Protein AF-A0A8H7PTC2-F1 (afdb_monomer)

Organism: Mortierella isabellina (NCBI:txid91625)

Secondary structure (DSSP, 8-state):
-HHHHHHHHHHHHHHHHH-SS--------SS------------HHHHHHHHHHHHHHHHHHHHHHHHTTSS------------------------------------PPPP----------EEEHHHHHHHHHHHIIIIIIIHHHHHHHHHHHHHHHHHEEEEEEETTS-EE---TT-TT-HHHHHHHHHHHHHHHHHHHHHHHHHHHHHHHH-GGGSHHHHHHHHHHHHHHHSTTS-SSTTEEEHHHHHHTHHHHHHHHHHHHHHHHHHHHHHIIIIIHHHHHHHHHHHHHHHHHHHHHHTSTTSSEEEEEEE----SS-HHHHHHHHHHHHHHHHH-TTTTS-S-TT--HHHHHHHHTB-

Mean predicted aligned error: 16.65 Å

Solvent-accessible surface area (backbone atoms only — not comparable to full-atom values): 21893 Å² total; per-residue (Å²): 110,77,61,61,52,49,54,52,50,48,49,50,53,49,53,61,72,64,66,83,76,89,83,82,87,89,87,88,87,87,80,83,88,76,94,72,82,87,81,90,77,82,79,62,65,62,59,55,51,51,54,52,52,51,50,50,55,53,51,53,52,54,50,56,56,54,60,69,69,69,79,82,77,89,82,93,82,90,83,80,88,84,88,87,86,88,81,89,89,85,83,89,80,89,79,89,82,89,77,90,79,92,73,94,71,84,89,69,82,79,74,85,71,83,69,76,74,73,72,79,42,45,19,34,38,67,55,24,19,48,53,50,27,49,47,50,42,60,74,24,46,52,50,32,45,50,55,44,19,52,53,52,15,53,51,52,40,67,34,58,37,79,41,44,29,39,76,85,70,52,69,54,75,78,64,87,85,57,77,85,38,70,68,55,54,53,51,52,51,51,53,49,51,51,35,53,50,50,26,51,52,37,44,67,44,44,51,58,57,45,59,72,61,35,53,75,71,32,63,67,42,37,21,53,48,44,38,53,50,52,46,73,74,40,77,83,55,60,98,47,100,57,41,34,37,44,60,51,55,52,75,42,34,70,60,50,48,54,54,47,39,54,52,50,52,56,52,47,54,54,31,47,55,46,41,64,74,52,47,50,58,50,53,48,51,52,49,52,52,51,54,48,53,53,39,52,50,43,36,64,71,73,29,61,88,46,63,46,39,68,41,82,40,71,58,82,76,76,88,64,56,76,67,53,57,51,50,52,58,48,47,53,42,46,51,58,36,59,47,60,77,78,74,59,68,93,67,90,76,73,55,66,64,50,56,38,40,63,75,16,56,109

Sequence (362 aa):
MRILLLALLSTQLFVGLVQSRPLYSLALLSLGSLEQEPVLLPDFASSIFNANRQKVIALEKSIEESEKLSDTSSPSLSITDVNDSTALSRSDATSDTTSDNDISTTTLEPEPTMAQAESDFEVDLSRFSQLLSVHLLFDHFENAVTNLAEKVSRRFQETIQFSILNGNGDSDIIPEDDAKNEMVFDIQVLKGQIRGAVGSFIEDNLPNVWYQHATSLDKASLQQKLRQITMSLCEDSTSHPDTVAYSCIVEHSTQLQSQMDRFVGKNLDRTLAFVTKRELPRLFEATASEVHSVLLYFNRHVLHSSDKRLQIQLARQAEDTEEEWIRKEVSQVFEAAAHWEHAADEDENANSVAKFAQLAKV

Radius of gyration: 31.87 Å; Cα contacts (8 Å, |Δi|>4): 252; chains: 1; bounding box: 60×65×104 Å

Foldseek 3Di:
DVVVVVVVVVVVVLVVVVPPDDDDDDDPPDDDDDDDDDDDDDDPPVVVVVVVVVVVVVVVVVVVVVVVVPPDDDDDDDDDDDDDDDDDDDDDDDDDDDDDDDDDDDDDDDDPDPPPPPPWFKFQLLQLLLVVLVCLCPVFVVQLQLLLLQVLLVVLLVQWDKWKQFLVRDTDPDDPPPVVDPVVVSVVVVSVVLSVSSSVLSSVCSVVLLCVQLVCSDSVNSSVQLSVLLCVQQVPADPDPRIGTLVSCVVCVVVSLVSSLVSQVVSLVVSLVCCLPPVSVVSSVVSQVVVVVVQVCCVVPVCVVGSMGMDIDRPPDPDDPSSNVSCVVSVVSVVVSSPSQVPPDPPPDDRPSSVSRVVRGD

pLDDT: mean 70.03, std 22.72, range [27.2, 97.62]

Nearest PDB structures (foldseek):
  7rqx-assembly1_A  TM=2.881E-01  e=9.514E+00  Rattus norvegicus

Structure (mmCIF, N/CA/C/O backbone):
data_AF-A0A8H7PTC2-F1
#
_entry.id   AF-A0A8H7PTC2-F1
#
loop_
_atom_site.group_PDB
_atom_site.id
_atom_site.type_symbol
_atom_site.label_atom_id
_atom_site.label_alt_id
_atom_site.label_comp_id
_atom_site.label_asym_id
_atom_site.label_entity_id
_atom_site.label_seq_id
_atom_site.pdbx_PDB_ins_code
_atom_site.Cartn_x
_atom_site.Cartn_y
_atom_site.Cartn_z
_atom_site.occupancy
_atom_site.B_iso_or_equiv
_atom_site.auth_seq_id
_atom_site.auth_comp_id
_atom_site.auth_asym_id
_atom_site.auth_atom_id
_atom_site.pdbx_PDB_model_num
ATOM 1 N N . MET A 1 1 ? 5.284 12.479 -39.571 1.00 38.56 1 MET A N 1
ATOM 2 C CA . MET A 1 1 ? 3.997 11.820 -39.929 1.00 38.56 1 MET A CA 1
ATOM 3 C C . MET A 1 1 ? 4.035 10.292 -39.766 1.00 38.56 1 MET A C 1
ATOM 5 O O . MET A 1 1 ? 3.152 9.769 -39.106 1.00 38.56 1 MET A O 1
ATOM 9 N N . ARG A 1 2 ? 5.061 9.569 -40.262 1.00 33.75 2 ARG A N 1
ATOM 10 C CA . ARG A 1 2 ? 5.220 8.112 -40.013 1.00 33.75 2 ARG A CA 1
ATOM 11 C C . ARG A 1 2 ? 5.397 7.737 -38.528 1.00 33.75 2 ARG A C 1
ATOM 13 O O . ARG A 1 2 ? 4.910 6.695 -38.118 1.00 33.75 2 ARG A O 1
ATOM 20 N N . ILE A 1 3 ? 6.023 8.602 -37.726 1.00 43.47 3 ILE A N 1
ATOM 21 C CA . ILE A 1 3 ? 6.276 8.350 -36.294 1.00 43.47 3 ILE A CA 1
ATOM 22 C C . ILE A 1 3 ? 5.068 8.699 -35.413 1.00 43.47 3 ILE A C 1
ATOM 24 O O . ILE A 1 3 ? 4.797 7.991 -34.456 1.00 43.47 3 ILE A O 1
ATOM 28 N N . LEU A 1 4 ? 4.248 9.684 -35.801 1.00 37.12 4 LEU A N 1
ATOM 29 C CA . LEU A 1 4 ? 2.960 9.950 -35.140 1.00 37.12 4 LEU A CA 1
ATOM 30 C C . LEU A 1 4 ? 2.000 8.754 -35.290 1.00 37.12 4 LEU A C 1
ATOM 32 O O . LEU A 1 4 ? 1.293 8.399 -34.354 1.00 37.12 4 LEU A O 1
ATOM 36 N N . LEU A 1 5 ? 2.039 8.086 -36.451 1.00 41.19 5 LEU A N 1
ATOM 37 C CA . LEU A 1 5 ? 1.307 6.841 -36.693 1.00 41.19 5 LEU A CA 1
ATOM 38 C C . LEU A 1 5 ? 1.851 5.676 -35.845 1.00 41.19 5 LEU A C 1
ATOM 40 O O . LEU A 1 5 ? 1.072 4.862 -35.366 1.00 41.19 5 LEU A O 1
ATOM 44 N N . LEU A 1 6 ? 3.171 5.608 -35.624 1.00 46.53 6 LEU A N 1
ATOM 45 C CA . LEU A 1 6 ? 3.803 4.609 -34.750 1.00 46.53 6 LEU A CA 1
ATOM 46 C C . LEU A 1 6 ? 3.548 4.879 -33.259 1.00 46.53 6 LEU A C 1
ATOM 48 O O . LEU A 1 6 ? 3.385 3.926 -32.508 1.00 46.53 6 LEU A O 1
ATOM 52 N N . ALA A 1 7 ? 3.446 6.144 -32.845 1.00 41.97 7 ALA A N 1
ATOM 53 C CA . ALA A 1 7 ? 3.052 6.540 -31.493 1.00 41.97 7 ALA A CA 1
ATOM 54 C C . ALA A 1 7 ? 1.564 6.249 -31.218 1.00 41.97 7 ALA A C 1
ATOM 56 O O . ALA A 1 7 ? 1.210 5.856 -30.109 1.00 41.97 7 ALA A O 1
ATOM 57 N N . LEU A 1 8 ? 0.699 6.375 -32.234 1.00 42.34 8 LEU A N 1
ATOM 58 C CA . LEU A 1 8 ? -0.706 5.945 -32.182 1.00 42.34 8 LEU A CA 1
ATOM 59 C C . LEU A 1 8 ? -0.846 4.411 -32.184 1.00 42.34 8 LEU A C 1
ATOM 61 O O . LEU A 1 8 ? -1.689 3.861 -31.481 1.00 42.34 8 LEU A O 1
ATOM 65 N N . LEU A 1 9 ? 0.012 3.703 -32.924 1.00 43.69 9 LEU A N 1
ATOM 66 C CA . LEU A 1 9 ? 0.058 2.237 -32.917 1.00 43.69 9 LEU A CA 1
ATOM 67 C C . LEU A 1 9 ? 0.641 1.677 -31.611 1.00 43.69 9 LEU A C 1
ATOM 69 O O . LEU A 1 9 ? 0.153 0.652 -31.148 1.00 43.69 9 LEU A O 1
ATOM 73 N N . SER A 1 10 ? 1.630 2.333 -30.989 1.00 42.06 10 SER A N 1
ATOM 74 C CA . SER A 1 10 ? 2.180 1.904 -29.694 1.00 42.06 10 SER A CA 1
ATOM 75 C C . SER A 1 10 ? 1.198 2.152 -28.554 1.00 42.06 10 SER A C 1
ATOM 77 O O . SER A 1 10 ? 1.037 1.279 -27.708 1.00 42.06 10 SER A O 1
ATOM 79 N N . THR A 1 11 ? 0.468 3.273 -28.573 1.00 42.47 11 THR A N 1
ATOM 80 C CA . THR A 1 11 ? -0.618 3.530 -27.614 1.00 42.47 11 THR A CA 1
ATOM 81 C C . THR A 1 11 ? -1.783 2.559 -27.792 1.00 42.47 11 THR A C 1
ATOM 83 O O . THR A 1 11 ? -2.296 2.083 -26.788 1.00 42.47 11 THR A O 1
ATOM 86 N N . GLN A 1 12 ? -2.161 2.163 -29.014 1.00 42.09 12 GLN A N 1
ATOM 87 C CA . GLN A 1 12 ? -3.178 1.114 -29.209 1.00 42.09 12 GLN A CA 1
ATOM 88 C C . GLN A 1 12 ? -2.689 -0.296 -28.843 1.00 42.09 12 GLN A C 1
ATOM 90 O O . GLN A 1 12 ? -3.468 -1.072 -28.291 1.00 42.09 12 GLN A O 1
ATOM 95 N N . LEU A 1 13 ? -1.409 -0.623 -29.069 1.00 43.12 13 LEU A N 1
ATOM 96 C CA . LEU A 1 13 ? -0.816 -1.872 -28.572 1.00 43.12 13 LEU A CA 1
ATOM 97 C C . LEU A 1 13 ? -0.838 -1.915 -27.036 1.00 43.12 13 LEU A C 1
ATOM 99 O O . LEU A 1 13 ? -1.108 -2.961 -26.456 1.00 43.12 13 LEU A O 1
ATOM 103 N N . PHE A 1 14 ? -0.593 -0.773 -26.388 1.00 42.28 14 PHE A N 1
ATOM 104 C CA . PHE A 1 14 ? -0.577 -0.649 -24.931 1.00 42.28 14 PHE A CA 1
ATOM 105 C C . PHE A 1 14 ? -1.989 -0.626 -24.322 1.00 42.28 14 PHE A C 1
ATOM 107 O O . PHE A 1 14 ? -2.241 -1.292 -23.325 1.00 42.28 14 PHE A O 1
ATOM 114 N N . VAL A 1 15 ? -2.957 0.032 -24.967 1.00 41.34 15 VAL A N 1
ATOM 115 C CA . VAL A 1 15 ? -4.381 -0.024 -24.578 1.00 41.34 15 VAL A CA 1
ATOM 116 C C . VAL A 1 15 ? -4.946 -1.442 -24.747 1.00 41.34 15 VAL A C 1
ATOM 118 O O . VAL A 1 15 ? -5.736 -1.885 -23.916 1.00 41.34 15 VAL A O 1
ATOM 121 N N . GLY A 1 16 ? -4.493 -2.191 -25.758 1.00 38.69 16 GLY A N 1
ATOM 122 C CA . GLY A 1 16 ? -4.808 -3.616 -25.913 1.00 38.69 16 GLY A CA 1
ATOM 123 C C . GLY A 1 16 ? -4.161 -4.522 -24.854 1.00 38.69 16 GLY A C 1
ATOM 124 O O . GLY A 1 16 ? -4.742 -5.547 -24.509 1.00 38.69 16 GLY A O 1
ATOM 125 N N . LEU A 1 17 ? -3.005 -4.136 -24.299 1.00 43.38 17 LEU A N 1
ATOM 126 C CA . LEU A 1 17 ? -2.339 -4.823 -23.180 1.00 43.38 17 LEU A CA 1
ATOM 127 C C . LEU A 1 17 ? -3.037 -4.579 -21.825 1.00 43.38 17 LEU A C 1
ATOM 129 O O . LEU A 1 17 ? -2.949 -5.428 -20.944 1.00 43.38 17 LEU A O 1
ATOM 133 N N . VAL A 1 18 ? -3.760 -3.461 -21.671 1.00 40.66 18 VAL A N 1
ATOM 134 C CA . VAL A 1 18 ? -4.467 -3.072 -20.430 1.00 40.66 18 VAL A CA 1
ATOM 135 C C . VAL A 1 18 ? -5.944 -3.519 -20.413 1.00 40.66 18 VAL A C 1
ATOM 137 O O . VAL A 1 18 ? -6.580 -3.575 -19.362 1.00 40.66 18 VAL A O 1
ATOM 140 N N . GLN A 1 19 ? -6.525 -3.923 -21.548 1.00 37.62 19 GLN A N 1
ATOM 141 C CA . GLN A 1 19 ? -7.925 -4.360 -21.614 1.00 37.62 19 GLN A CA 1
ATOM 142 C C . GLN A 1 19 ? -8.135 -5.836 -21.233 1.00 37.62 19 GLN A C 1
ATOM 144 O O . GLN A 1 19 ? -8.505 -6.681 -22.047 1.00 37.62 19 GLN A O 1
ATOM 149 N N . SER A 1 20 ? -8.060 -6.119 -19.933 1.00 33.25 20 SER A N 1
ATOM 150 C CA . SER A 1 20 ? -8.848 -7.195 -19.324 1.00 33.25 20 SER A CA 1
ATOM 151 C C . SER A 1 20 ? -9.626 -6.699 -18.101 1.00 33.25 20 SER A C 1
ATOM 153 O O . SER A 1 20 ? -9.296 -7.027 -16.969 1.00 33.25 20 SER A O 1
ATOM 155 N N . ARG A 1 21 ? -10.745 -6.021 -18.418 1.00 34.22 21 ARG A N 1
ATOM 156 C CA . ARG A 1 21 ? -11.955 -5.682 -17.623 1.00 34.22 21 ARG A CA 1
ATOM 157 C C . ARG A 1 21 ? -12.114 -4.220 -17.166 1.00 34.22 21 ARG A C 1
ATOM 159 O O . ARG A 1 21 ? -11.126 -3.527 -16.979 1.00 34.22 21 ARG A O 1
ATOM 166 N N . PRO A 1 22 ? -13.374 -3.727 -17.109 1.00 45.41 22 PRO A N 1
ATOM 167 C CA . PRO A 1 22 ? -13.673 -2.316 -17.293 1.00 45.41 22 PRO A CA 1
ATOM 168 C C . PRO A 1 22 ? -13.834 -1.595 -15.958 1.00 45.41 22 PRO A C 1
ATOM 170 O O . PRO A 1 22 ? -14.521 -2.104 -15.081 1.00 45.41 22 PRO A O 1
ATOM 173 N N . LEU A 1 23 ? -13.312 -0.375 -15.873 1.00 29.67 23 LEU A N 1
ATOM 174 C CA . LEU A 1 23 ? -14.027 0.803 -15.386 1.00 29.67 23 LEU A CA 1
ATOM 175 C C . LEU A 1 23 ? -13.341 2.044 -15.980 1.00 29.67 23 LEU A C 1
ATOM 177 O O . LEU A 1 23 ? -12.149 2.053 -16.266 1.00 29.67 23 LEU A O 1
ATOM 181 N N . TYR A 1 24 ? -14.162 3.025 -16.320 1.00 32.91 24 TYR A N 1
ATOM 182 C CA . TYR A 1 24 ? -13.878 4.071 -17.291 1.00 32.91 24 TYR A CA 1
ATOM 183 C C . TYR A 1 24 ? -13.052 5.241 -16.736 1.00 32.91 24 TYR A C 1
ATOM 185 O O . TYR A 1 24 ? -13.270 5.679 -15.616 1.00 32.91 24 TYR A O 1
ATOM 193 N N . SER A 1 25 ? -12.277 5.834 -17.653 1.00 29.45 25 SER A N 1
ATOM 194 C CA . SER A 1 25 ? -12.135 7.278 -17.898 1.00 29.45 25 SER A CA 1
ATOM 195 C C . SER A 1 25 ? -11.636 8.183 -16.768 1.00 29.45 25 SER A C 1
ATOM 197 O O . SER A 1 25 ? -12.421 8.601 -15.925 1.00 29.45 25 SER A O 1
ATOM 199 N N . LEU A 1 26 ? -10.416 8.706 -16.949 1.00 29.16 26 LEU A N 1
ATOM 200 C CA . LEU A 1 26 ? -10.163 10.151 -17.108 1.00 29.16 26 LEU A CA 1
ATOM 201 C C . LEU A 1 26 ? -8.700 10.402 -17.522 1.00 29.16 26 LEU A C 1
ATOM 203 O O . LEU A 1 26 ? -7.836 10.508 -16.668 1.00 29.16 26 LEU A O 1
ATOM 207 N N . ALA A 1 27 ? -8.430 10.507 -18.831 1.00 30.42 27 ALA A N 1
ATOM 208 C CA . ALA A 1 27 ? -7.290 11.258 -19.394 1.00 30.42 27 ALA A CA 1
ATOM 209 C C . ALA A 1 27 ? -7.330 11.267 -20.938 1.00 30.42 27 ALA A C 1
ATOM 211 O O . ALA A 1 27 ? -6.389 10.859 -21.611 1.00 30.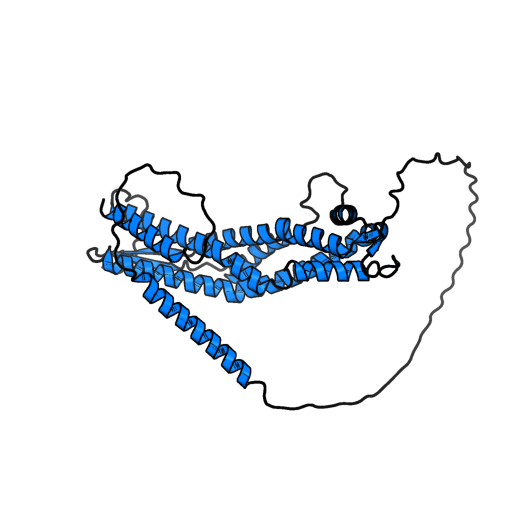42 27 ALA A O 1
ATOM 212 N N . LEU A 1 28 ? -8.431 11.728 -21.536 1.00 33.44 28 LEU A N 1
ATOM 213 C CA . LEU A 1 28 ? -8.458 12.095 -22.958 1.00 33.44 28 LEU A CA 1
ATOM 214 C C . LEU A 1 28 ? -9.089 13.475 -23.122 1.00 33.44 28 LEU A C 1
ATOM 216 O O . LEU A 1 28 ? -10.165 13.620 -23.685 1.00 33.44 28 LEU A O 1
ATOM 220 N N . LEU A 1 29 ? -8.402 14.497 -22.615 1.00 31.75 29 LEU A N 1
ATOM 221 C CA . LEU A 1 29 ? -8.633 15.891 -22.992 1.00 31.75 29 LEU A CA 1
ATOM 222 C C . LEU A 1 29 ? -7.300 16.644 -23.008 1.00 31.75 29 LEU A C 1
ATOM 224 O O . LEU A 1 29 ? -7.015 17.467 -22.149 1.00 31.75 29 LEU A O 1
ATOM 228 N N . SER A 1 30 ? -6.471 16.344 -24.004 1.00 28.08 30 SER A N 1
ATOM 229 C CA . SER A 1 30 ? -5.611 17.340 -24.647 1.00 28.08 30 SER A CA 1
ATOM 230 C C . SER A 1 30 ? -5.018 16.720 -25.906 1.00 28.08 30 SER A C 1
ATOM 232 O O . SER A 1 30 ? -4.001 16.039 -25.845 1.00 28.08 30 SER A O 1
ATOM 234 N N . LEU A 1 31 ? -5.731 16.871 -27.022 1.00 28.39 31 LEU A N 1
ATOM 235 C CA . LEU A 1 31 ? -5.225 17.168 -28.369 1.00 28.39 31 LEU A CA 1
ATOM 236 C C . LEU A 1 31 ? -6.378 16.933 -29.354 1.00 28.39 31 LEU A C 1
ATOM 238 O O . LEU A 1 31 ? -7.006 15.878 -29.380 1.00 28.39 31 LEU A O 1
ATOM 242 N N . GLY A 1 32 ? -6.726 17.992 -30.080 1.00 27.20 32 GLY A N 1
ATOM 243 C CA . GLY A 1 32 ? -7.953 18.096 -30.855 1.00 27.20 32 GLY A CA 1
ATOM 244 C C . GLY A 1 32 ? -8.051 17.144 -32.047 1.00 27.20 32 GLY A C 1
ATOM 245 O O . GLY A 1 32 ? -7.078 16.883 -32.743 1.00 27.20 32 GLY A O 1
ATOM 246 N N . SER A 1 33 ? -9.291 16.699 -32.256 1.00 32.00 33 SER A N 1
ATOM 247 C CA . SER A 1 33 ? -9.999 16.487 -33.523 1.00 32.00 33 SER A CA 1
ATOM 248 C C . SER A 1 33 ? -9.161 16.259 -34.787 1.00 32.00 33 SER A C 1
ATOM 250 O O . SER A 1 33 ? -8.619 17.200 -35.367 1.00 32.00 33 SER A O 1
ATOM 252 N N . LEU A 1 34 ? -9.195 15.022 -35.285 1.00 30.66 34 LEU A N 1
ATOM 253 C CA . LEU A 1 34 ? -9.267 14.732 -36.717 1.00 30.66 34 LEU A CA 1
ATOM 254 C C . LEU A 1 34 ? -9.922 13.359 -36.902 1.00 30.66 34 LEU A C 1
ATOM 256 O O . LEU A 1 34 ? -9.395 12.334 -36.475 1.00 30.66 34 LEU A O 1
ATOM 260 N N . GLU A 1 35 ? -11.116 13.375 -37.490 1.00 38.72 35 GLU A N 1
ATOM 261 C CA . GLU A 1 35 ? -11.892 12.200 -37.878 1.00 38.72 35 GLU A CA 1
ATOM 262 C C . GLU A 1 35 ? -11.111 11.356 -38.896 1.00 38.72 35 GLU A C 1
ATOM 264 O O . GLU A 1 35 ? -10.753 11.841 -39.972 1.00 38.72 35 GLU A O 1
ATOM 269 N N . GLN A 1 36 ? -10.880 10.077 -38.593 1.00 31.31 36 GLN A N 1
ATOM 270 C CA . GLN A 1 36 ? -10.588 9.073 -39.614 1.00 31.31 36 GLN A CA 1
ATOM 271 C C . GLN A 1 36 ? -11.087 7.694 -39.169 1.00 31.31 36 GLN A C 1
ATOM 273 O O . GLN A 1 36 ? -10.834 7.262 -38.046 1.00 31.31 36 GLN A O 1
ATOM 278 N N . GLU A 1 37 ? -11.845 7.043 -40.057 1.00 31.28 37 GLU A N 1
ATOM 279 C CA . GLU A 1 37 ? -12.452 5.721 -39.861 1.00 31.28 37 GLU A CA 1
ATOM 280 C C . GLU A 1 37 ? -11.421 4.648 -39.460 1.00 31.28 37 GLU A C 1
ATOM 282 O O . GLU A 1 37 ? -10.294 4.650 -39.968 1.00 31.28 37 GLU A O 1
ATOM 287 N N . PRO A 1 38 ? -11.794 3.688 -38.591 1.00 30.52 38 PRO A N 1
ATOM 288 C CA . PRO A 1 38 ? -10.880 2.655 -38.137 1.00 30.52 38 PRO A CA 1
ATOM 289 C C . PRO A 1 38 ? -10.633 1.614 -39.234 1.00 30.52 38 PRO A C 1
ATOM 291 O O . PRO A 1 38 ? -11.533 0.896 -39.673 1.00 30.52 38 PRO A O 1
ATOM 294 N N . VAL A 1 39 ? -9.369 1.490 -39.633 1.00 28.97 39 VAL A N 1
ATOM 295 C CA . VAL 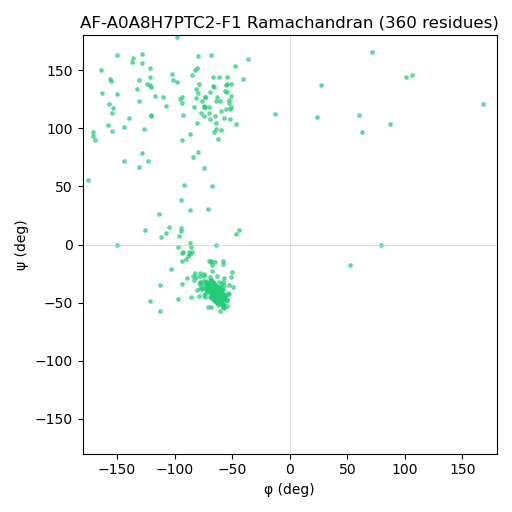A 1 39 ? -8.872 0.369 -40.432 1.00 28.97 39 VAL A CA 1
ATOM 296 C C . VAL A 1 39 ? -8.756 -0.854 -39.521 1.00 28.97 39 VAL A C 1
ATOM 298 O O . VAL A 1 39 ? -7.899 -0.909 -38.643 1.00 28.97 39 VAL A O 1
ATOM 301 N N . LEU A 1 40 ? -9.625 -1.842 -39.735 1.00 33.88 40 LEU A N 1
ATOM 302 C CA . LEU A 1 40 ? -9.563 -3.146 -39.075 1.00 33.88 40 LEU A CA 1
ATOM 303 C C . LEU A 1 40 ? -8.423 -3.988 -39.678 1.00 33.88 40 LEU A C 1
ATOM 305 O O . LEU A 1 40 ? -8.450 -4.320 -40.863 1.00 33.88 40 LEU A O 1
ATOM 309 N N . LEU A 1 41 ? -7.436 -4.355 -38.856 1.00 33.53 41 LEU A N 1
ATOM 310 C CA . LEU A 1 41 ? -6.357 -5.303 -39.173 1.00 33.53 41 LEU A CA 1
ATOM 311 C C . LEU A 1 41 ? -6.126 -6.274 -37.989 1.00 33.53 41 LEU A C 1
ATOM 313 O O . LEU A 1 41 ? -6.605 -6.004 -36.889 1.00 33.53 41 LEU A O 1
ATOM 317 N N . PRO A 1 42 ? -5.490 -7.444 -38.218 1.00 34.31 42 PRO A N 1
ATOM 318 C CA . PRO A 1 42 ? -5.862 -8.701 -37.571 1.00 34.31 42 PRO A CA 1
ATOM 319 C C . PRO A 1 42 ? -5.323 -8.876 -36.150 1.00 34.31 42 PRO A C 1
ATOM 321 O O . PRO A 1 42 ? -4.237 -8.418 -35.800 1.00 34.31 42 PRO A O 1
ATOM 324 N N . ASP A 1 43 ? -6.081 -9.646 -35.378 1.00 38.09 43 ASP A N 1
ATOM 325 C CA . ASP A 1 43 ? -5.957 -9.901 -33.944 1.00 38.09 43 ASP A CA 1
ATOM 326 C C . ASP A 1 43 ? -4.788 -10.855 -33.583 1.00 38.09 43 ASP A C 1
ATOM 328 O O . ASP A 1 43 ? -4.973 -11.990 -33.142 1.00 38.09 43 ASP A O 1
ATOM 332 N N . PHE A 1 44 ? -3.545 -10.420 -33.821 1.00 37.59 44 PHE A N 1
ATOM 333 C CA . PHE A 1 44 ? -2.338 -11.214 -33.531 1.00 37.59 44 PHE A CA 1
ATOM 334 C C . PHE A 1 44 ? -1.951 -11.223 -32.040 1.00 37.59 44 PHE A C 1
ATOM 336 O O . PHE A 1 44 ? -1.356 -12.193 -31.565 1.00 37.59 44 PHE A O 1
ATOM 343 N N . ALA A 1 45 ? -2.305 -10.176 -31.287 1.00 37.25 45 ALA A N 1
ATOM 344 C CA . ALA A 1 45 ? -1.948 -10.039 -29.872 1.00 37.25 45 ALA A CA 1
ATOM 345 C C . ALA A 1 45 ? -2.752 -10.999 -28.974 1.00 37.25 45 ALA A C 1
ATOM 347 O O . ALA A 1 45 ? -2.180 -11.639 -28.091 1.00 37.25 45 ALA A O 1
ATOM 348 N N . SER A 1 46 ? -4.040 -11.206 -29.274 1.00 38.75 46 SER A N 1
ATOM 349 C CA . SER A 1 46 ? -4.913 -12.146 -28.554 1.00 38.75 46 SER A CA 1
ATOM 350 C C . SER A 1 46 ? -4.397 -13.595 -28.594 1.00 38.75 46 SER A C 1
ATOM 352 O O . SER A 1 46 ? -4.498 -14.333 -27.609 1.00 38.75 46 SER A O 1
ATOM 354 N N . SER A 1 47 ? -3.757 -14.010 -29.696 1.00 35.47 47 SER A N 1
ATOM 355 C CA . SER A 1 47 ? -3.244 -15.379 -29.854 1.00 35.47 47 SER A CA 1
ATOM 356 C C . SER A 1 47 ? -2.004 -15.669 -29.002 1.00 35.47 47 SER A C 1
ATOM 358 O O . SER A 1 47 ? -1.867 -16.784 -28.498 1.00 35.47 47 SER A O 1
ATOM 360 N N . ILE A 1 48 ? -1.094 -14.703 -28.844 1.00 39.72 48 ILE A N 1
ATOM 361 C CA . ILE A 1 48 ? 0.132 -14.886 -28.047 1.00 39.72 48 ILE A CA 1
ATOM 362 C C . ILE A 1 48 ? -0.199 -14.780 -26.553 1.00 39.72 48 ILE A C 1
ATOM 364 O O . ILE A 1 48 ? 0.299 -15.570 -25.747 1.00 39.72 48 ILE A O 1
ATOM 368 N N . PHE A 1 49 ? -1.116 -13.877 -26.193 1.00 41.84 49 PHE A N 1
ATOM 369 C CA . PHE A 1 49 ? -1.549 -13.680 -24.811 1.00 41.84 49 PHE A CA 1
ATOM 370 C C . PHE A 1 49 ? -2.362 -14.868 -24.276 1.00 41.84 49 PHE A C 1
ATOM 372 O O . PHE A 1 49 ? -2.100 -15.345 -23.171 1.00 41.84 49 PHE A O 1
ATOM 379 N N . ASN A 1 50 ? -3.274 -15.434 -25.078 1.00 42.75 50 ASN A N 1
ATOM 380 C CA . ASN A 1 50 ? -3.972 -16.668 -24.704 1.00 42.75 50 ASN A CA 1
ATOM 381 C C . ASN A 1 50 ? -3.009 -17.856 -24.563 1.00 42.75 50 ASN A C 1
ATOM 383 O O . ASN A 1 50 ? -3.180 -18.671 -23.658 1.00 42.75 50 ASN A O 1
ATOM 387 N N . ALA A 1 51 ? -1.965 -17.939 -25.394 1.00 41.28 51 ALA A N 1
ATOM 388 C CA . ALA A 1 51 ? -0.982 -19.017 -25.308 1.00 41.28 51 ALA A CA 1
ATOM 389 C C . ALA A 1 51 ? -0.127 -18.938 -24.030 1.00 41.28 51 ALA A C 1
ATOM 391 O O . ALA A 1 51 ? 0.125 -19.967 -23.404 1.00 41.28 51 ALA A O 1
ATOM 392 N N . ASN A 1 52 ? 0.292 -17.740 -23.609 1.00 40.81 52 ASN A N 1
ATOM 393 C CA . ASN A 1 52 ? 1.075 -17.573 -22.381 1.00 40.81 52 ASN A CA 1
ATOM 394 C C . ASN A 1 52 ? 0.208 -17.687 -21.121 1.00 40.81 52 ASN A C 1
ATOM 396 O O . ASN A 1 52 ? 0.609 -18.355 -20.170 1.00 40.81 52 ASN A O 1
ATOM 400 N N . ARG A 1 53 ? -1.026 -17.169 -21.143 1.00 47.06 53 ARG A N 1
ATOM 401 C CA . ARG A 1 53 ? -1.992 -17.355 -20.052 1.00 47.06 53 ARG A CA 1
ATOM 402 C C . ARG A 1 53 ? -2.350 -18.828 -19.840 1.00 47.06 53 ARG A C 1
ATOM 404 O O . ARG A 1 53 ? -2.398 -19.280 -18.702 1.00 47.06 53 ARG A O 1
ATOM 411 N N . GLN A 1 54 ? -2.550 -19.600 -20.912 1.00 54.59 54 GLN A N 1
ATOM 412 C CA . GLN A 1 54 ? -2.801 -21.039 -20.777 1.00 54.59 54 GLN A CA 1
ATOM 413 C C . GLN A 1 54 ? -1.582 -21.816 -20.271 1.00 54.59 54 GLN A C 1
ATOM 415 O O . GLN A 1 54 ? -1.760 -22.796 -19.554 1.00 54.59 54 GLN A O 1
ATOM 420 N N . LYS A 1 55 ? -0.356 -21.370 -20.572 1.00 55.28 55 LYS A N 1
ATOM 421 C CA . LYS A 1 55 ? 0.859 -21.964 -19.994 1.00 55.28 55 LYS A CA 1
ATOM 422 C C . LYS A 1 55 ? 0.980 -21.700 -18.494 1.00 55.28 55 LYS A C 1
ATOM 424 O O . LYS A 1 55 ? 1.366 -22.613 -17.776 1.00 55.28 55 LYS A O 1
ATOM 429 N N . VAL A 1 56 ? 0.620 -20.503 -18.025 1.00 47.31 56 VAL A N 1
ATOM 430 C CA . VAL A 1 56 ? 0.615 -20.166 -16.589 1.00 47.31 56 VAL A CA 1
ATOM 431 C C . VAL A 1 56 ? -0.453 -20.971 -15.846 1.00 47.31 56 VAL A C 1
ATOM 433 O O . VAL A 1 56 ? -0.123 -21.643 -14.876 1.00 47.31 56 VAL A O 1
ATOM 436 N N . ILE A 1 57 ? -1.681 -21.034 -16.375 1.00 63.44 57 ILE A N 1
ATOM 437 C CA . ILE A 1 57 ? -2.763 -21.856 -15.799 1.00 63.44 57 ILE A CA 1
ATOM 438 C C . ILE A 1 57 ? -2.374 -23.348 -15.770 1.00 63.44 57 ILE A C 1
ATOM 440 O O . ILE A 1 57 ? -2.680 -24.058 -14.813 1.00 63.44 57 ILE A O 1
ATOM 444 N N . ALA A 1 58 ? -1.682 -23.844 -16.802 1.00 64.06 58 ALA A N 1
ATOM 445 C CA . ALA A 1 58 ? -1.186 -25.220 -16.827 1.00 64.06 58 ALA A CA 1
ATOM 446 C C . ALA A 1 58 ? -0.072 -25.470 -15.793 1.00 64.06 58 ALA A C 1
ATOM 448 O O . ALA A 1 58 ? -0.012 -26.559 -15.224 1.00 64.06 58 ALA A O 1
ATOM 449 N N . LEU A 1 59 ? 0.784 -24.476 -15.529 1.00 56.06 59 LEU A N 1
ATOM 450 C CA . LEU A 1 59 ? 1.828 -24.564 -14.506 1.00 56.06 59 LEU A CA 1
ATOM 451 C C . LEU A 1 59 ? 1.235 -24.569 -13.093 1.00 56.06 59 LEU A C 1
ATOM 453 O O . LEU A 1 59 ? 1.621 -25.405 -12.282 1.00 56.06 59 LEU A O 1
ATOM 457 N N . GLU A 1 60 ? 0.272 -23.689 -12.817 1.00 62.75 60 GLU A N 1
ATOM 458 C CA . GLU A 1 60 ? -0.422 -23.615 -11.523 1.00 62.75 60 GLU A CA 1
ATOM 459 C C . GLU A 1 60 ? -1.158 -24.919 -11.215 1.00 62.75 60 GLU A C 1
ATOM 461 O O . GLU A 1 60 ? -1.004 -25.482 -10.132 1.00 62.75 60 GLU A O 1
ATOM 466 N N . LYS A 1 61 ? -1.855 -25.477 -12.211 1.00 75.56 61 LYS A N 1
ATOM 467 C CA . LYS A 1 61 ? -2.521 -26.774 -12.067 1.00 75.56 61 LYS A CA 1
ATOM 468 C C . LYS A 1 61 ? -1.532 -27.921 -11.822 1.00 75.56 61 LYS A C 1
ATOM 470 O O . LYS A 1 61 ? -1.824 -28.823 -11.044 1.00 75.56 61 LYS A O 1
ATOM 475 N N . SER A 1 62 ? -0.352 -27.880 -12.447 1.00 63.88 62 SER A N 1
ATOM 476 C CA . SER A 1 62 ? 0.700 -28.879 -12.218 1.00 63.88 62 SER A CA 1
ATOM 477 C C . SER A 1 62 ? 1.313 -28.784 -10.816 1.00 63.88 62 SER A C 1
ATOM 479 O O . SER A 1 62 ? 1.757 -29.804 -10.290 1.00 63.88 62 SER A O 1
ATOM 481 N N . ILE A 1 63 ? 1.354 -27.589 -10.218 1.00 64.25 63 ILE A N 1
ATOM 482 C CA . ILE A 1 63 ? 1.831 -27.377 -8.844 1.00 64.25 63 ILE A CA 1
ATOM 483 C C . ILE A 1 63 ? 0.787 -27.895 -7.848 1.00 64.25 63 ILE A C 1
ATOM 485 O O . ILE A 1 63 ? 1.128 -28.665 -6.952 1.00 64.25 63 ILE A O 1
ATOM 489 N N . GLU A 1 64 ? -0.491 -27.586 -8.064 1.00 69.50 64 GLU A N 1
ATOM 490 C CA . GLU A 1 64 ? -1.592 -28.033 -7.202 1.00 69.50 64 GLU A CA 1
ATOM 491 C C . GLU A 1 64 ? -1.778 -29.567 -7.229 1.00 69.50 64 GLU A C 1
ATOM 493 O O . GLU A 1 64 ? -2.053 -30.201 -6.207 1.00 69.50 64 GLU A O 1
ATOM 498 N N . GLU A 1 65 ? -1.556 -30.204 -8.385 1.00 77.75 65 GLU A N 1
ATOM 499 C CA . GLU A 1 65 ? -1.533 -31.669 -8.495 1.00 77.75 65 GLU A CA 1
ATOM 500 C C . GLU A 1 65 ? -0.318 -32.287 -7.783 1.00 77.75 65 GLU A C 1
ATOM 502 O O . GLU A 1 65 ? -0.437 -33.377 -7.220 1.00 77.75 65 GLU A O 1
ATOM 507 N N . SER A 1 66 ? 0.824 -31.591 -7.736 1.00 59.53 66 SER A N 1
ATOM 508 C CA . SER A 1 66 ? 2.017 -32.069 -7.025 1.00 59.53 66 SER A CA 1
ATOM 509 C C . SER A 1 66 ? 1.890 -31.991 -5.497 1.00 59.53 66 SER A C 1
ATOM 511 O O . SER A 1 66 ? 2.392 -32.879 -4.810 1.00 59.53 66 SER A O 1
ATOM 513 N N . GLU A 1 67 ? 1.145 -31.015 -4.966 1.00 63.28 67 GLU A N 1
ATOM 514 C CA . GLU A 1 67 ? 0.861 -30.897 -3.525 1.00 63.28 67 GLU A CA 1
ATOM 515 C C . GLU A 1 67 ? -0.183 -31.920 -3.046 1.00 63.28 67 GLU A C 1
ATOM 517 O O . GLU A 1 67 ? -0.078 -32.456 -1.943 1.00 63.28 67 GLU A O 1
ATOM 522 N N . LYS A 1 68 ? -1.144 -32.306 -3.897 1.00 60.81 68 LYS A N 1
ATOM 523 C CA . LYS A 1 68 ? -2.101 -33.385 -3.575 1.00 60.81 68 LYS A CA 1
ATOM 524 C C . LYS A 1 68 ? -1.475 -34.778 -3.480 1.00 60.81 68 LYS A C 1
ATOM 526 O O . LYS A 1 68 ? -2.097 -35.683 -2.927 1.00 60.81 68 LYS A O 1
ATOM 531 N N . LEU A 1 69 ? -0.271 -34.965 -4.017 1.00 52.88 69 LEU A N 1
ATOM 532 C CA . LEU A 1 69 ? 0.443 -36.244 -4.016 1.00 52.88 69 LEU A CA 1
ATOM 533 C C . LEU A 1 69 ? 1.395 -36.417 -2.819 1.00 52.88 69 LEU A C 1
ATOM 535 O O . LEU A 1 69 ? 1.912 -37.519 -2.635 1.00 52.88 69 LEU A O 1
ATOM 539 N N . SER A 1 70 ? 1.598 -35.389 -1.982 1.00 46.56 70 SER A N 1
ATOM 540 C CA . SER A 1 70 ? 2.469 -35.477 -0.796 1.00 46.56 70 SER A CA 1
ATOM 541 C C . SER A 1 70 ? 1.761 -35.839 0.518 1.00 46.56 70 SER A C 1
ATOM 543 O O . SER A 1 70 ? 2.445 -36.124 1.496 1.00 46.56 70 SER A O 1
ATOM 545 N N . ASP A 1 71 ? 0.425 -35.905 0.554 1.00 42.16 71 ASP A N 1
ATOM 546 C CA . ASP A 1 71 ? -0.344 -36.064 1.807 1.00 42.16 71 ASP A CA 1
ATOM 547 C C . ASP A 1 71 ? -0.719 -37.510 2.186 1.00 42.16 71 ASP A C 1
ATOM 549 O O . ASP A 1 71 ? -1.518 -37.750 3.092 1.00 42.16 71 ASP A O 1
ATOM 553 N N . THR A 1 72 ? -0.112 -38.518 1.557 1.00 48.75 72 THR A N 1
ATOM 554 C CA . THR A 1 72 ? -0.350 -39.925 1.921 1.00 48.75 72 THR A CA 1
ATOM 555 C C . THR A 1 72 ? 0.929 -40.664 2.304 1.00 48.75 72 THR A C 1
ATOM 557 O O . THR A 1 72 ? 1.354 -41.550 1.570 1.00 48.75 72 THR A O 1
ATOM 560 N N . SER A 1 73 ? 1.511 -40.362 3.475 1.00 34.28 73 SER A N 1
ATOM 561 C CA . SER A 1 73 ? 2.270 -41.356 4.266 1.00 34.28 73 SER A CA 1
ATOM 562 C C . SER A 1 73 ? 2.672 -40.887 5.682 1.00 34.28 73 SER A C 1
ATOM 564 O O . SER A 1 73 ? 3.751 -40.333 5.859 1.00 34.28 73 SER A O 1
ATOM 566 N N . SER A 1 74 ? 1.854 -41.288 6.672 1.00 36.69 74 SER A N 1
ATOM 567 C CA . SER A 1 74 ? 2.243 -41.827 8.005 1.00 36.69 74 SER A CA 1
ATOM 568 C C . SER A 1 74 ? 2.855 -40.900 9.084 1.00 36.69 74 SER A C 1
ATOM 570 O O . SER A 1 74 ? 3.466 -39.891 8.765 1.00 36.69 74 SER A O 1
ATOM 572 N N . PRO A 1 75 ? 2.921 -41.333 10.367 1.00 36.50 75 PRO A N 1
ATOM 573 C CA . PRO A 1 75 ? 1.917 -41.998 11.210 1.00 36.50 75 PRO A CA 1
ATOM 574 C C . PRO A 1 75 ? 1.729 -41.293 12.583 1.00 36.50 75 PRO A C 1
ATOM 576 O O . PRO A 1 75 ? 2.571 -40.530 13.051 1.00 36.50 75 PRO A O 1
ATOM 579 N N . SER A 1 76 ? 0.629 -41.608 13.272 1.00 31.78 76 SER A N 1
ATOM 580 C CA . SER A 1 76 ? 0.312 -41.146 14.630 1.00 31.78 76 SER A CA 1
ATOM 581 C C . SER A 1 76 ? 1.230 -41.756 15.698 1.00 31.78 76 SER A C 1
ATOM 583 O O . SER A 1 76 ? 1.343 -42.981 15.780 1.00 31.78 76 SER A O 1
ATOM 585 N N . LEU A 1 77 ? 1.785 -40.921 16.579 1.00 29.55 77 LEU A N 1
ATOM 586 C CA . LEU A 1 77 ? 2.421 -41.328 17.834 1.00 29.55 77 LEU A CA 1
ATOM 587 C C . LEU A 1 77 ? 1.701 -40.658 19.008 1.00 29.55 77 LEU A C 1
ATOM 589 O O . LEU A 1 77 ? 1.754 -39.446 19.192 1.00 29.55 77 LEU A O 1
ATOM 593 N N . SER A 1 78 ? 1.002 -41.483 19.779 1.00 32.09 78 SER A N 1
ATOM 59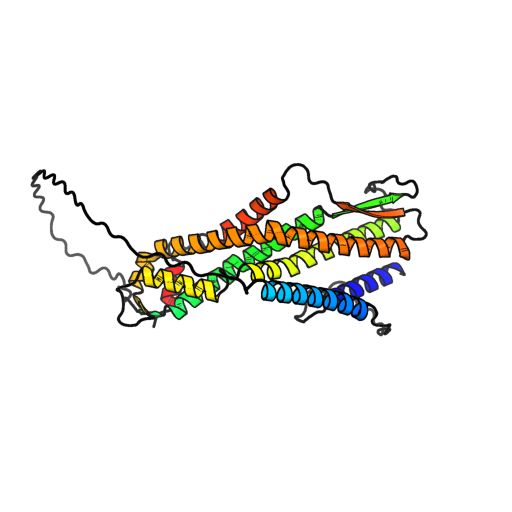4 C CA . SER A 1 78 ? 0.389 -41.173 21.067 1.00 32.09 78 SER A CA 1
ATOM 595 C C . SER A 1 78 ? 1.434 -41.216 22.182 1.00 32.09 78 SER A C 1
ATOM 597 O O . SER A 1 78 ? 2.124 -42.228 22.317 1.00 32.09 78 SER A O 1
ATOM 599 N N . ILE A 1 79 ? 1.496 -40.180 23.022 1.00 32.31 79 ILE A N 1
ATOM 600 C CA . ILE A 1 79 ? 2.168 -40.228 24.327 1.00 32.31 79 ILE A CA 1
ATOM 601 C C . ILE A 1 79 ? 1.215 -39.657 25.382 1.00 32.31 79 ILE A C 1
ATOM 603 O O . ILE A 1 79 ? 0.716 -38.543 25.254 1.00 32.31 79 ILE A O 1
ATOM 607 N N . THR A 1 80 ? 0.953 -40.486 26.387 1.00 30.38 80 THR A N 1
ATOM 608 C CA . THR A 1 80 ? 0.162 -40.262 27.603 1.00 30.38 80 THR A CA 1
ATOM 609 C C . THR A 1 80 ? 0.977 -39.598 28.719 1.00 30.38 80 THR A C 1
ATOM 611 O O . THR A 1 80 ? 2.157 -39.911 28.856 1.00 30.38 80 THR A O 1
ATOM 614 N N . ASP A 1 81 ? 0.288 -38.751 29.497 1.00 31.53 81 ASP A N 1
ATOM 615 C CA . ASP A 1 81 ? 0.387 -38.389 30.931 1.00 31.53 81 ASP A CA 1
ATOM 616 C C . ASP A 1 81 ? 1.716 -38.505 31.696 1.00 31.53 81 ASP A C 1
ATOM 618 O O . ASP A 1 81 ? 2.325 -39.565 31.679 1.00 31.53 81 ASP A O 1
ATOM 622 N N . VAL A 1 82 ? 2.038 -37.487 32.524 1.00 34.50 82 VAL A N 1
ATOM 623 C CA . VAL A 1 82 ? 2.282 -37.602 33.990 1.00 34.50 82 VAL A CA 1
ATOM 624 C C . VAL A 1 82 ? 2.205 -36.206 34.668 1.00 34.50 82 VAL A C 1
ATOM 626 O O . VAL A 1 82 ? 2.837 -35.249 34.230 1.00 34.50 82 VAL A O 1
ATOM 629 N N . ASN A 1 83 ? 1.424 -36.143 35.757 1.00 36.69 83 ASN A N 1
ATOM 630 C CA . ASN A 1 83 ? 1.313 -35.110 36.805 1.00 36.69 83 ASN A CA 1
ATOM 631 C C . ASN A 1 83 ? 2.655 -34.616 37.391 1.00 36.69 83 ASN A C 1
ATOM 633 O O . ASN A 1 83 ? 3.544 -35.432 37.578 1.00 36.69 83 ASN A O 1
ATOM 637 N N . ASP A 1 84 ? 2.717 -33.383 37.917 1.00 28.45 84 ASP A N 1
ATOM 638 C CA . ASP A 1 84 ? 2.958 -33.192 39.365 1.00 28.45 84 ASP A CA 1
ATOM 639 C C . ASP A 1 84 ? 2.615 -31.770 39.849 1.00 28.45 84 ASP A C 1
ATOM 641 O O . ASP A 1 84 ? 2.679 -30.793 39.106 1.00 28.45 84 ASP A O 1
ATOM 645 N N . SER A 1 85 ? 2.206 -31.692 41.112 1.00 33.78 85 SER A N 1
ATOM 646 C CA . SER A 1 85 ? 1.687 -30.521 41.823 1.00 33.78 85 SER A CA 1
ATOM 647 C C . SER A 1 85 ? 2.754 -29.806 42.675 1.00 33.78 85 SER A C 1
ATOM 649 O O . SER A 1 85 ? 3.854 -30.303 42.883 1.00 33.78 85 SER A O 1
ATOM 651 N N . THR A 1 86 ? 2.309 -28.714 43.313 1.00 34.75 86 THR A N 1
ATOM 652 C CA . THR A 1 86 ? 2.661 -28.188 44.658 1.00 34.75 86 THR A CA 1
ATOM 653 C C . THR A 1 86 ? 3.651 -27.026 44.866 1.00 34.75 86 THR A C 1
ATOM 655 O O . THR A 1 86 ? 4.698 -26.926 44.242 1.00 34.75 86 THR A O 1
ATOM 658 N N . ALA A 1 87 ? 3.270 -26.241 45.899 1.00 34.34 87 ALA A N 1
ATOM 659 C CA . ALA A 1 87 ? 3.942 -25.170 46.661 1.00 34.34 87 ALA A CA 1
ATOM 660 C C . ALA A 1 87 ? 3.807 -23.750 46.060 1.00 34.34 87 ALA A C 1
ATOM 662 O O . ALA A 1 87 ? 4.411 -23.446 45.046 1.00 34.34 87 ALA A O 1
ATOM 663 N N . LEU A 1 88 ? 2.978 -22.816 46.556 1.00 40.19 88 LEU A N 1
ATOM 664 C CA . LEU A 1 88 ? 2.630 -22.396 47.928 1.00 40.19 88 LEU A CA 1
ATOM 665 C C . LEU A 1 88 ? 3.845 -21.839 48.689 1.00 40.19 88 LEU A C 1
ATOM 667 O O . LEU A 1 88 ? 4.613 -22.587 49.288 1.00 40.19 88 LEU A O 1
ATOM 671 N N . SER A 1 89 ? 3.987 -20.510 48.703 1.00 38.44 89 SER A N 1
ATOM 672 C CA . SER A 1 89 ? 4.591 -19.776 49.818 1.00 38.44 89 SER A CA 1
ATOM 673 C C . SER A 1 89 ? 4.102 -18.334 49.869 1.00 38.44 89 SER A C 1
ATOM 675 O O . SER A 1 89 ? 3.859 -17.673 48.865 1.00 38.44 89 SER A O 1
ATOM 677 N N . ARG A 1 90 ? 3.905 -17.939 51.117 1.00 38.28 90 ARG A N 1
ATOM 678 C CA . ARG A 1 90 ? 3.160 -16.834 51.695 1.00 38.28 90 ARG A CA 1
ATOM 679 C C . ARG A 1 90 ? 4.205 -16.026 52.462 1.00 38.28 90 ARG A C 1
ATOM 681 O O . ARG A 1 90 ? 4.994 -16.637 53.181 1.00 38.28 90 ARG A O 1
ATOM 688 N N . SER A 1 91 ? 4.197 -14.704 52.353 1.00 43.88 91 SER A N 1
ATOM 689 C CA . SER A 1 91 ? 4.943 -13.848 53.280 1.00 43.88 91 SER A CA 1
ATOM 690 C C . SER A 1 91 ? 4.110 -12.627 53.631 1.00 43.88 91 SER A C 1
ATOM 692 O O . SER A 1 91 ? 3.885 -11.749 52.802 1.00 43.88 91 SER A O 1
ATOM 694 N N . ASP A 1 92 ? 3.655 -12.646 54.880 1.00 37.78 92 ASP A N 1
ATOM 695 C CA . ASP A 1 92 ? 3.172 -11.516 55.658 1.00 37.78 92 ASP A CA 1
ATOM 696 C C . ASP A 1 92 ? 4.283 -10.472 55.849 1.00 37.78 92 ASP A C 1
ATOM 698 O O . ASP A 1 92 ? 5.438 -10.827 56.090 1.00 37.78 92 ASP A O 1
AT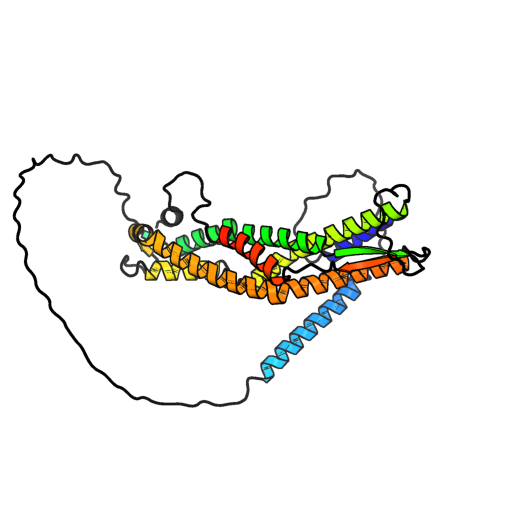OM 702 N N . ALA A 1 93 ? 3.910 -9.192 55.846 1.00 45.81 93 ALA A N 1
ATOM 703 C CA . ALA A 1 93 ? 4.586 -8.155 56.621 1.00 45.81 93 ALA A CA 1
ATOM 704 C C . ALA A 1 93 ? 3.610 -7.003 56.911 1.00 45.81 93 ALA A C 1
ATOM 706 O O . ALA A 1 93 ? 3.373 -6.119 56.093 1.00 45.81 93 ALA A O 1
ATOM 707 N N . THR A 1 94 ? 3.042 -7.052 58.111 1.00 41.97 94 THR A N 1
ATOM 708 C CA . THR A 1 94 ? 2.483 -5.936 58.879 1.00 41.97 94 THR A CA 1
ATOM 709 C C . THR A 1 94 ? 3.498 -4.806 59.073 1.00 41.97 94 THR A C 1
ATOM 711 O O . THR A 1 94 ? 4.621 -5.078 59.495 1.00 41.97 94 THR A O 1
ATOM 714 N N . SER A 1 95 ? 3.066 -3.550 58.929 1.00 49.44 95 SER A N 1
ATOM 715 C CA . SER A 1 95 ? 3.441 -2.490 59.875 1.00 49.44 95 SER A CA 1
ATOM 716 C C . SER A 1 95 ? 2.436 -1.339 59.849 1.00 49.44 95 SER A C 1
ATOM 718 O O . SER A 1 95 ? 2.234 -0.692 58.825 1.00 49.44 95 SER A O 1
ATOM 720 N N . ASP A 1 96 ? 1.856 -1.104 61.024 1.00 37.12 96 ASP A N 1
ATOM 721 C CA . ASP A 1 96 ? 1.235 0.132 61.494 1.00 37.12 96 ASP A CA 1
ATOM 722 C C . ASP A 1 96 ? 2.018 1.388 61.093 1.00 37.12 96 ASP A C 1
ATOM 724 O O . ASP A 1 96 ? 3.241 1.421 61.247 1.00 37.12 96 ASP A O 1
ATOM 728 N N . THR A 1 97 ? 1.309 2.472 60.761 1.00 43.91 97 THR A N 1
ATOM 729 C CA . THR A 1 97 ? 1.497 3.745 61.478 1.00 43.91 97 THR A CA 1
ATOM 730 C C . THR A 1 97 ? 0.227 4.595 61.413 1.00 43.91 97 THR A C 1
ATOM 732 O O . THR A 1 97 ? -0.229 5.020 60.355 1.00 43.91 97 THR A O 1
ATOM 735 N N . THR A 1 98 ? -0.323 4.831 62.595 1.00 44.59 98 THR A N 1
ATOM 736 C CA . THR A 1 98 ? -1.379 5.777 62.950 1.00 44.59 98 THR A CA 1
ATOM 737 C C . THR A 1 98 ? -0.874 7.211 62.773 1.00 44.59 98 THR A C 1
ATOM 739 O O . THR A 1 98 ? 0.231 7.528 63.214 1.00 44.59 98 THR A O 1
ATOM 742 N N . SER A 1 99 ? -1.674 8.100 62.188 1.00 49.50 99 SER A N 1
ATOM 743 C CA . SER A 1 99 ? -1.591 9.546 62.441 1.00 49.50 99 SER A CA 1
ATOM 744 C C . SER A 1 99 ? -2.920 10.194 62.090 1.00 49.50 99 SER A C 1
ATOM 746 O O . SER A 1 99 ? -3.252 10.394 60.923 1.00 49.50 99 SER A O 1
ATOM 748 N N . ASP A 1 100 ? -3.666 10.487 63.149 1.00 46.69 100 ASP A N 1
ATOM 749 C CA . ASP A 1 100 ? -4.803 11.389 63.161 1.00 46.69 100 ASP A CA 1
ATOM 750 C C . ASP A 1 100 ? -4.379 12.768 62.648 1.00 46.69 100 ASP A C 1
ATOM 752 O O . ASP A 1 100 ? -3.384 13.333 63.106 1.00 46.69 100 ASP A O 1
ATOM 756 N N . ASN A 1 101 ? -5.160 13.336 61.733 1.00 53.22 101 ASN A N 1
ATOM 757 C CA . ASN A 1 101 ? -5.231 14.783 61.596 1.00 53.22 101 ASN A CA 1
ATOM 758 C C . ASN A 1 101 ? -6.656 15.191 61.226 1.00 53.22 101 ASN A C 1
ATOM 760 O O . ASN A 1 101 ? -7.108 15.081 60.088 1.00 53.22 101 ASN A O 1
ATOM 764 N N . ASP A 1 102 ? -7.336 15.647 62.269 1.00 49.78 102 ASP A N 1
ATOM 765 C CA . ASP A 1 102 ? -8.638 16.284 62.290 1.00 49.78 102 ASP A CA 1
ATOM 766 C C . ASP A 1 102 ? -8.523 17.676 61.643 1.00 49.78 102 ASP A C 1
ATOM 768 O O . ASP A 1 102 ? -7.942 18.600 62.216 1.00 49.78 102 ASP A O 1
ATOM 772 N N . ILE A 1 103 ? -9.067 17.844 60.436 1.00 51.56 103 ILE A N 1
ATOM 773 C CA . ILE A 1 103 ? -9.348 19.164 59.862 1.00 51.56 103 ILE A CA 1
ATOM 774 C C . ILE A 1 103 ? -10.818 19.188 59.448 1.00 51.56 103 ILE A C 1
ATOM 776 O O . ILE A 1 103 ? -11.220 18.704 58.391 1.00 51.56 103 ILE A O 1
ATOM 780 N N . SER A 1 104 ? -11.625 19.796 60.320 1.00 50.47 104 SER A N 1
ATOM 781 C CA . SER A 1 104 ? -12.952 20.310 59.991 1.00 50.47 104 SER A CA 1
ATOM 782 C C . SER A 1 104 ? -12.832 21.307 58.840 1.00 50.47 104 SER A C 1
ATOM 784 O O . SER A 1 104 ? -12.346 22.421 59.032 1.00 50.47 104 SER A O 1
ATOM 786 N N . THR A 1 105 ? -13.299 20.914 57.656 1.00 42.81 105 THR A N 1
ATOM 787 C CA . THR A 1 105 ? -13.561 21.839 56.551 1.00 42.81 105 THR A CA 1
ATOM 788 C C . THR A 1 105 ? -15.028 21.740 56.168 1.00 42.81 105 THR A C 1
ATOM 790 O O . THR A 1 105 ? -15.511 20.717 55.697 1.00 42.81 105 THR A O 1
ATOM 793 N N . THR A 1 106 ? -15.708 22.839 56.461 1.00 43.09 106 THR A N 1
ATOM 794 C CA . THR A 1 106 ? -17.017 23.313 56.024 1.00 43.09 106 THR A CA 1
ATOM 795 C C . THR A 1 106 ? -17.624 22.568 54.833 1.00 43.09 106 THR A C 1
ATOM 797 O O . THR A 1 106 ? -17.181 22.710 53.696 1.00 43.09 106 THR A O 1
ATOM 800 N N . THR A 1 107 ? -18.705 21.841 55.112 1.00 46.31 107 THR A N 1
ATOM 801 C CA . THR A 1 107 ? -19.656 21.295 54.143 1.00 46.31 107 THR A CA 1
ATOM 802 C C . THR A 1 107 ? -20.286 22.435 53.341 1.00 46.31 107 THR A C 1
ATOM 804 O O . THR A 1 107 ? -21.207 23.102 53.809 1.00 46.31 107 THR A O 1
ATOM 807 N N . LEU A 1 108 ? -19.765 22.676 52.141 1.00 45.75 108 LEU A N 1
ATOM 808 C CA . LEU A 1 108 ? -20.466 23.388 51.079 1.00 45.75 108 LEU A CA 1
ATOM 809 C C . LEU A 1 108 ? -21.143 22.332 50.207 1.00 45.75 108 LEU A C 1
ATOM 811 O O . LEU A 1 108 ? -20.480 21.430 49.696 1.00 45.75 108 LEU A O 1
ATOM 815 N N . GLU A 1 109 ? -22.465 22.429 50.094 1.00 48.97 109 GLU A N 1
ATOM 816 C CA . GLU A 1 109 ? -23.258 21.661 49.139 1.00 48.97 109 GLU A CA 1
ATOM 817 C C . GLU A 1 109 ? -22.671 21.840 47.729 1.00 48.97 109 GLU A C 1
ATOM 819 O O . GLU A 1 109 ? -22.532 22.980 47.274 1.00 48.97 109 GLU A O 1
ATOM 824 N N . PRO A 1 110 ? -22.310 20.758 47.020 1.00 52.97 110 PRO A N 1
ATOM 825 C CA . PRO A 1 110 ? -22.013 20.865 45.607 1.00 52.97 110 PRO A CA 1
ATOM 826 C C . PRO A 1 110 ? -23.324 21.129 44.866 1.00 52.97 110 PRO A C 1
ATOM 828 O O . PRO A 1 110 ? -24.247 20.311 44.891 1.00 52.97 110 PRO A O 1
ATOM 831 N N . GLU A 1 111 ? -23.402 22.283 44.205 1.00 47.31 111 GLU A N 1
ATOM 832 C CA . GLU A 1 111 ? -24.416 22.528 43.186 1.00 47.31 111 GLU A CA 1
ATOM 833 C C . GLU A 1 111 ? -24.416 21.370 42.177 1.00 47.31 111 GLU A C 1
ATOM 835 O O . GLU A 1 111 ? -23.336 20.915 41.779 1.00 47.31 111 GLU A O 1
ATOM 840 N N . PRO A 1 112 ? -25.593 20.883 41.739 1.00 47.28 112 PRO A N 1
ATOM 841 C CA . PRO A 1 112 ? -25.670 19.846 40.729 1.00 47.28 112 PRO A CA 1
ATOM 842 C C . PRO A 1 112 ? -25.128 20.425 39.426 1.00 47.28 112 PRO A C 1
ATOM 844 O O . PRO A 1 112 ? -25.819 21.119 38.679 1.00 47.28 112 PRO A O 1
ATOM 847 N N . THR A 1 113 ? -23.854 20.153 39.162 1.00 42.84 113 THR A N 1
ATOM 848 C CA . THR A 1 113 ? -23.242 20.420 37.873 1.00 42.84 113 THR A CA 1
ATOM 849 C C . THR A 1 113 ? -24.045 19.603 36.872 1.00 42.84 113 THR A C 1
ATOM 851 O O . THR A 1 113 ? -24.068 18.376 36.944 1.00 42.84 113 THR A O 1
ATOM 854 N N . MET A 1 114 ? -24.741 20.281 35.959 1.00 44.66 114 MET A N 1
ATOM 855 C CA . MET A 1 114 ? -25.400 19.683 34.797 1.00 44.66 114 MET A CA 1
ATOM 856 C C . MET A 1 114 ? -24.357 19.133 33.805 1.00 44.66 114 MET A C 1
ATOM 858 O O . MET A 1 114 ? -24.402 19.428 32.613 1.00 44.66 114 MET A O 1
ATOM 862 N N . ALA A 1 115 ? -23.396 18.342 34.286 1.00 46.50 115 ALA A N 1
ATOM 863 C CA . ALA A 1 115 ? -22.697 17.393 33.449 1.00 46.50 115 ALA A CA 1
ATOM 864 C C . ALA A 1 115 ? -23.775 16.406 33.011 1.00 46.50 115 ALA A C 1
ATOM 866 O O . ALA A 1 115 ? -24.300 15.644 33.823 1.00 46.50 115 ALA A O 1
ATOM 867 N N . GLN A 1 116 ? -24.195 16.533 31.755 1.00 46.09 116 GLN A N 1
ATOM 868 C CA . GLN A 1 116 ? -25.043 15.565 31.089 1.00 46.09 116 GLN A CA 1
ATOM 869 C C . GLN A 1 116 ? -24.443 14.190 31.367 1.00 46.09 116 GLN A C 1
ATOM 871 O O . GLN A 1 116 ? -23.411 13.834 30.809 1.00 46.09 116 GLN A O 1
ATOM 876 N N . ALA A 1 117 ? -25.066 13.444 32.277 1.00 48.56 117 ALA A N 1
ATOM 877 C CA . ALA A 1 117 ? -24.884 12.014 32.339 1.00 48.56 117 ALA A CA 1
ATOM 878 C C . ALA A 1 117 ? -25.414 11.513 30.997 1.00 48.56 117 ALA A C 1
ATOM 880 O O . ALA A 1 117 ? -26.624 11.341 30.831 1.00 48.56 117 ALA A O 1
ATOM 881 N N . GLU A 1 118 ? -24.533 11.411 29.997 1.00 60.94 118 GLU A N 1
ATOM 882 C CA . GLU A 1 118 ? -24.810 10.603 28.824 1.00 60.94 118 GLU A CA 1
ATOM 883 C C . GLU A 1 118 ? -25.206 9.244 29.382 1.00 60.94 118 GLU A C 1
ATOM 885 O O . GLU A 1 118 ? -24.413 8.562 30.028 1.00 60.94 118 GLU A O 1
ATOM 890 N N . SER A 1 119 ? -26.497 8.937 29.269 1.00 68.06 119 SER A N 1
ATOM 891 C CA . SER A 1 119 ? -27.055 7.691 29.762 1.00 68.06 119 SER A CA 1
ATOM 892 C C . SER A 1 119 ? -26.253 6.572 29.123 1.00 68.06 119 SER A C 1
ATOM 894 O O . SER A 1 119 ? -26.276 6.477 27.894 1.00 68.06 119 SER A O 1
ATOM 896 N N . ASP A 1 120 ? -25.553 5.779 29.929 1.00 87.44 120 ASP A N 1
ATOM 897 C CA . ASP A 1 120 ? -24.834 4.615 29.432 1.00 87.44 120 ASP A CA 1
ATOM 898 C C . ASP A 1 120 ? -25.798 3.774 28.588 1.00 87.44 120 ASP A C 1
ATOM 900 O O . ASP A 1 120 ? -26.943 3.526 28.982 1.00 87.44 120 ASP A O 1
ATOM 904 N N . PHE A 1 121 ? -25.382 3.463 27.366 1.00 92.50 121 PHE A N 1
ATOM 905 C CA . PHE A 1 121 ? -26.216 2.816 26.362 1.00 92.50 121 PHE A CA 1
ATOM 906 C C . PHE A 1 121 ? -25.499 1.598 25.805 1.00 92.50 121 PHE A C 1
ATOM 908 O O . PHE A 1 121 ? -24.274 1.507 25.839 1.00 92.50 121 PHE A O 1
ATOM 915 N N . GLU A 1 122 ? -26.276 0.663 25.271 1.00 94.06 122 GLU A N 1
ATOM 916 C CA . GLU A 1 122 ? -25.719 -0.520 24.632 1.00 94.06 122 GLU A CA 1
ATOM 917 C C . GLU A 1 122 ? -25.225 -0.197 23.217 1.00 94.06 122 GLU A C 1
ATOM 919 O O . GLU A 1 122 ? -25.869 0.523 22.445 1.00 94.06 122 GLU A O 1
ATOM 924 N N . VAL A 1 123 ? -24.064 -0.748 22.881 1.00 95.25 123 VAL A N 1
ATOM 925 C CA . VAL A 1 123 ? -23.404 -0.623 21.583 1.00 95.25 123 VAL A CA 1
ATOM 926 C C . VAL A 1 123 ? -23.460 -1.969 20.874 1.00 95.25 123 VAL A C 1
ATOM 928 O O . VAL A 1 123 ? -23.007 -2.971 21.424 1.00 95.25 123 VAL A O 1
ATOM 931 N N . ASP A 1 124 ? -23.966 -1.992 19.641 1.00 95.94 124 ASP A N 1
ATOM 932 C CA . ASP A 1 124 ? -23.923 -3.165 18.762 1.00 95.94 124 ASP A CA 1
ATOM 933 C C . ASP A 1 124 ? -22.479 -3.401 18.303 1.00 95.94 124 ASP A C 1
ATOM 935 O O . ASP A 1 124 ? -21.907 -2.616 17.535 1.00 95.94 124 ASP A O 1
ATOM 939 N N . LEU A 1 125 ? -21.886 -4.510 18.749 1.00 95.31 125 LEU A N 1
ATOM 940 C CA . LEU A 1 125 ? -20.498 -4.846 18.443 1.00 95.31 125 LEU A CA 1
ATOM 941 C C . LEU A 1 125 ? -20.252 -5.133 16.967 1.00 95.31 125 LEU A C 1
ATOM 943 O O . LEU A 1 125 ? -19.160 -4.848 16.465 1.00 95.31 125 LEU A O 1
ATOM 947 N N . SER A 1 126 ? -21.230 -5.707 16.268 1.00 96.06 126 SER A N 1
ATOM 948 C CA . SER A 1 126 ? -21.119 -5.977 14.837 1.00 96.06 126 SER A CA 1
ATOM 949 C C . SER A 1 126 ? -21.047 -4.661 14.071 1.00 96.06 126 SER A C 1
ATOM 951 O O . SER A 1 126 ? -20.154 -4.468 13.241 1.00 96.06 126 SER A O 1
ATOM 953 N N . ARG A 1 127 ? -21.941 -3.719 14.393 1.00 97.38 127 ARG A N 1
ATOM 954 C CA . ARG A 1 127 ? -21.960 -2.388 13.777 1.00 97.38 127 ARG A CA 1
ATOM 955 C C . ARG A 1 127 ? -20.721 -1.573 14.141 1.00 97.38 127 ARG A C 1
ATOM 957 O O . ARG A 1 127 ? -20.116 -0.983 13.248 1.00 97.38 127 ARG A O 1
ATOM 964 N N . PHE A 1 128 ? -20.311 -1.574 15.407 1.00 97.12 128 PHE A N 1
ATOM 965 C CA . PHE A 1 128 ? -19.097 -0.898 15.872 1.00 97.12 128 PHE A CA 1
ATOM 966 C C . PHE A 1 128 ? -17.850 -1.410 15.139 1.00 97.12 128 PHE A C 1
ATOM 968 O O . PHE A 1 128 ? -17.123 -0.631 14.518 1.00 97.12 128 PHE A O 1
ATOM 975 N N . SER A 1 129 ? -17.654 -2.732 15.120 1.00 97.25 129 SER A N 1
ATOM 976 C CA . SER A 1 129 ? -16.516 -3.361 14.438 1.00 97.25 129 SER A CA 1
ATOM 977 C C . SER A 1 129 ? -16.543 -3.077 12.937 1.00 97.25 129 SER A C 1
ATOM 979 O O . SER A 1 129 ? -15.501 -2.834 12.324 1.00 97.25 129 SER A O 1
ATOM 981 N N . GLN A 1 130 ? -17.731 -3.060 12.323 1.00 97.31 130 GLN A N 1
ATOM 982 C CA . GLN A 1 130 ? -17.888 -2.693 10.919 1.00 97.31 130 GLN A CA 1
ATOM 983 C C . GLN A 1 130 ? -17.464 -1.252 10.639 1.00 97.31 130 GLN A C 1
ATOM 985 O O . GLN A 1 130 ? -16.748 -1.029 9.667 1.00 97.31 130 GLN A O 1
ATOM 990 N N . LEU A 1 131 ? -17.906 -0.288 11.446 1.00 96.19 131 LEU A N 1
ATOM 991 C CA . LEU A 1 131 ? -17.574 1.122 11.243 1.00 96.19 131 LEU A CA 1
ATOM 992 C C . LEU A 1 131 ? -16.070 1.364 11.390 1.00 96.19 131 LEU A C 1
ATOM 994 O O . LEU A 1 131 ? -15.453 1.945 10.499 1.00 96.19 131 LEU A O 1
ATOM 998 N N . LEU A 1 132 ? -15.474 0.849 12.466 1.00 94.50 132 LEU A N 1
ATOM 999 C CA . LEU A 1 132 ? -14.056 1.051 12.742 1.00 94.50 132 LEU A CA 1
ATOM 1000 C C . LEU A 1 132 ? -13.157 0.317 11.731 1.00 94.50 132 LEU A C 1
ATOM 1002 O O . LEU A 1 132 ? -12.186 0.889 11.251 1.00 94.50 132 LEU A O 1
ATOM 1006 N N . SER A 1 133 ? -13.501 -0.910 11.325 1.00 95.69 133 SER A N 1
ATOM 1007 C CA . SER A 1 133 ? -12.748 -1.623 10.273 1.00 95.69 133 SER A CA 1
ATOM 1008 C C . SER A 1 133 ? -12.774 -0.909 8.919 1.00 95.69 133 SER A C 1
ATOM 1010 O O . SER A 1 133 ? -11.769 -0.902 8.215 1.00 95.69 133 SER A O 1
ATOM 1012 N N . VAL A 1 134 ? -13.910 -0.310 8.548 1.00 95.19 134 VAL A N 1
ATOM 1013 C CA . VAL A 1 134 ? -14.050 0.483 7.319 1.00 95.19 134 VAL A CA 1
ATOM 1014 C C . VAL A 1 134 ? -13.170 1.727 7.401 1.00 95.19 134 VAL A C 1
ATOM 1016 O O . VAL A 1 134 ? -12.427 1.982 6.462 1.00 95.19 134 VAL A O 1
ATOM 1019 N N . HIS A 1 135 ? -13.188 2.443 8.527 1.00 92.25 135 HIS A N 1
ATOM 1020 C CA . HIS A 1 135 ? -12.303 3.588 8.749 1.00 92.25 135 HIS A CA 1
ATOM 1021 C C . HIS A 1 135 ? -10.822 3.208 8.603 1.00 92.25 135 HIS A C 1
ATOM 1023 O O . HIS A 1 135 ? -10.104 3.830 7.828 1.00 92.25 135 HIS A O 1
ATOM 1029 N N . LEU A 1 136 ? -10.381 2.136 9.272 1.00 91.00 136 LEU A N 1
ATOM 1030 C CA . LEU A 1 136 ? -9.003 1.643 9.163 1.00 91.00 136 LEU A CA 1
ATOM 1031 C C . LEU A 1 136 ? -8.618 1.303 7.717 1.00 91.00 136 LEU A C 1
ATOM 1033 O O . LEU A 1 136 ? -7.531 1.651 7.262 1.00 91.00 136 LEU A O 1
ATOM 1037 N N . LEU A 1 137 ? -9.508 0.634 6.984 1.00 91.44 137 LEU A N 1
ATOM 1038 C CA . LEU A 1 137 ? -9.218 0.213 5.620 1.00 91.44 137 LEU A CA 1
ATOM 1039 C C . LEU A 1 137 ? -9.122 1.405 4.661 1.00 91.44 137 LEU A C 1
ATOM 1041 O O . LEU A 1 137 ? -8.110 1.542 3.982 1.00 91.44 137 LEU A O 1
ATOM 1045 N N . PHE A 1 138 ? -10.147 2.256 4.614 1.00 90.88 138 PHE A N 1
ATOM 1046 C CA . PHE A 1 138 ? -10.244 3.317 3.609 1.00 90.88 138 PHE A CA 1
ATOM 1047 C C . PHE A 1 138 ? -9.373 4.528 3.937 1.00 90.88 138 PHE A C 1
ATOM 1049 O O . PHE A 1 138 ? -8.667 5.025 3.063 1.00 90.88 138 PHE A O 1
ATOM 1056 N N . ASP A 1 139 ? -9.377 4.983 5.190 1.00 86.69 139 ASP A N 1
ATOM 1057 C CA . ASP A 1 139 ? -8.703 6.238 5.532 1.00 86.69 139 ASP A CA 1
ATOM 1058 C C . ASP A 1 139 ? -7.195 6.028 5.727 1.00 86.69 139 ASP A C 1
ATOM 1060 O O . ASP A 1 139 ? -6.404 6.928 5.437 1.00 86.69 139 ASP A O 1
ATOM 1064 N N . HIS A 1 140 ? -6.784 4.818 6.130 1.00 87.88 140 HIS A N 1
ATOM 1065 C CA . HIS A 1 140 ? -5.385 4.516 6.445 1.00 87.88 140 HIS A CA 1
ATOM 1066 C C . HIS A 1 140 ? -4.755 3.530 5.460 1.00 87.88 140 HIS A C 1
ATOM 1068 O O . HIS A 1 140 ? -3.756 3.864 4.819 1.00 87.88 140 HIS A O 1
ATOM 1074 N N . PHE A 1 141 ? -5.312 2.328 5.285 1.00 89.25 141 PHE A N 1
ATOM 1075 C CA . PHE A 1 141 ? -4.632 1.288 4.498 1.00 89.25 141 PHE A CA 1
ATOM 1076 C C . PHE A 1 141 ? -4.652 1.517 2.987 1.00 89.25 141 PHE A C 1
ATOM 1078 O O . PHE A 1 141 ? -3.615 1.334 2.355 1.00 89.25 141 PHE A O 1
ATOM 1085 N N . GLU A 1 142 ? -5.771 1.919 2.386 1.00 90.50 142 GLU A N 1
ATOM 1086 C CA . GLU A 1 142 ? -5.830 2.156 0.934 1.00 90.50 142 GLU A CA 1
ATOM 1087 C C . GLU A 1 142 ? -4.896 3.292 0.508 1.00 90.50 142 GLU A C 1
ATOM 1089 O O . GLU A 1 142 ? -4.145 3.161 -0.465 1.00 90.50 142 GLU A O 1
ATOM 1094 N N . ASN A 1 143 ? -4.860 4.367 1.297 1.00 89.00 143 ASN A N 1
ATOM 1095 C CA . ASN A 1 143 ? -3.936 5.478 1.095 1.00 89.00 143 ASN A CA 1
ATOM 1096 C C . ASN A 1 143 ? -2.478 5.029 1.248 1.00 89.00 143 ASN A C 1
ATOM 1098 O O . ASN A 1 143 ? -1.636 5.365 0.415 1.00 89.00 143 ASN A O 1
ATOM 1102 N N . ALA A 1 144 ? -2.169 4.226 2.269 1.00 88.94 144 ALA A N 1
ATOM 1103 C CA . ALA A 1 144 ? -0.830 3.680 2.471 1.00 88.94 144 ALA A CA 1
ATOM 1104 C C . ALA A 1 144 ? -0.378 2.797 1.299 1.00 88.94 144 ALA A C 1
ATOM 1106 O O . ALA A 1 144 ? 0.733 2.949 0.796 1.00 88.94 144 ALA A O 1
ATOM 1107 N N . VAL A 1 145 ? 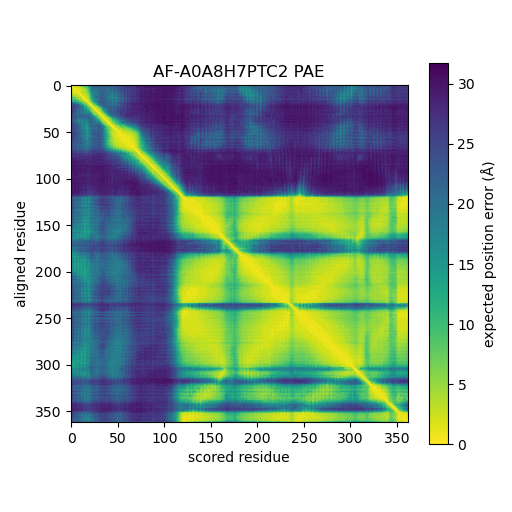-1.246 1.905 0.818 1.00 91.12 145 VAL A N 1
ATOM 1108 C CA . VAL A 1 145 ? -0.946 1.015 -0.312 1.00 91.12 145 VAL A CA 1
ATOM 1109 C C . VAL A 1 145 ? -0.752 1.809 -1.603 1.00 91.12 145 VAL A C 1
ATOM 1111 O O . VAL A 1 145 ? 0.189 1.531 -2.345 1.00 91.12 145 VAL A O 1
ATOM 1114 N N . THR A 1 146 ? -1.580 2.825 -1.847 1.00 91.19 146 THR A N 1
ATOM 1115 C CA . THR A 1 146 ? -1.452 3.706 -3.019 1.00 91.19 146 THR A CA 1
ATOM 1116 C C . THR A 1 146 ? -0.139 4.489 -2.975 1.00 91.19 146 THR A C 1
ATOM 1118 O O . THR A 1 146 ? 0.651 4.424 -3.915 1.00 91.19 146 THR A O 1
ATOM 1121 N N . ASN A 1 147 ? 0.165 5.130 -1.842 1.00 90.62 147 ASN A N 1
ATOM 1122 C CA . ASN A 1 147 ? 1.423 5.854 -1.635 1.00 90.62 147 ASN A CA 1
ATOM 1123 C C . ASN A 1 147 ? 2.644 4.941 -1.794 1.00 90.62 147 ASN A C 1
ATOM 1125 O O . ASN A 1 147 ? 3.673 5.338 -2.345 1.00 90.62 147 ASN A O 1
ATOM 1129 N N . LEU A 1 148 ? 2.545 3.703 -1.309 1.00 89.75 148 LEU A N 1
ATOM 1130 C CA . LEU A 1 148 ? 3.584 2.708 -1.506 1.00 89.75 148 LEU A CA 1
ATOM 1131 C C . LEU A 1 148 ? 3.766 2.384 -2.995 1.00 89.75 148 LEU A C 1
ATOM 1133 O O . LEU A 1 148 ? 4.901 2.355 -3.475 1.00 89.75 148 LEU A O 1
ATOM 1137 N N . ALA A 1 149 ? 2.672 2.152 -3.719 1.00 92.06 149 ALA A N 1
ATOM 1138 C CA . ALA A 1 149 ? 2.705 1.831 -5.140 1.00 92.06 149 ALA A CA 1
ATOM 1139 C C . ALA A 1 149 ? 3.368 2.943 -5.959 1.00 92.06 149 ALA A C 1
ATOM 1141 O O . ALA A 1 149 ? 4.267 2.651 -6.747 1.00 92.06 149 ALA A O 1
ATOM 1142 N N . GLU A 1 150 ? 3.042 4.207 -5.683 1.00 92.75 150 GLU A N 1
ATOM 1143 C CA . GLU A 1 150 ? 3.690 5.367 -6.306 1.00 92.75 150 GLU A CA 1
ATOM 1144 C C . GLU A 1 150 ? 5.199 5.430 -6.015 1.00 92.75 150 GLU A C 1
ATOM 1146 O O . GLU A 1 150 ? 6.011 5.665 -6.917 1.00 92.75 150 GLU A O 1
ATOM 1151 N N . LYS A 1 151 ? 5.607 5.204 -4.758 1.00 90.31 151 LYS A N 1
ATOM 1152 C CA . LYS A 1 151 ? 7.028 5.215 -4.367 1.00 90.31 151 LYS A CA 1
ATOM 1153 C C . LYS A 1 151 ? 7.816 4.100 -5.054 1.00 90.31 151 LYS A C 1
ATOM 1155 O O . LYS A 1 151 ? 8.894 4.352 -5.598 1.00 90.31 151 LYS A O 1
ATOM 1160 N N . VAL A 1 152 ? 7.280 2.879 -5.059 1.00 88.50 152 VAL A N 1
ATOM 1161 C CA . VAL A 1 152 ? 7.903 1.725 -5.726 1.00 88.50 152 VAL A CA 1
ATOM 1162 C C . VAL A 1 152 ? 7.965 1.950 -7.237 1.00 88.50 152 VAL A C 1
ATOM 1164 O O . VAL A 1 152 ? 9.021 1.749 -7.838 1.00 88.50 152 VAL A O 1
ATOM 1167 N N . SER A 1 153 ? 6.877 2.431 -7.840 1.00 91.06 153 SER A N 1
ATOM 1168 C CA . SER A 1 153 ? 6.795 2.800 -9.257 1.00 91.06 153 SER A CA 1
ATOM 1169 C C . SER A 1 153 ? 7.887 3.792 -9.640 1.00 91.06 153 SER A C 1
ATOM 1171 O O . SER A 1 153 ? 8.680 3.525 -10.548 1.00 91.06 153 SER A O 1
ATOM 1173 N N . ARG A 1 154 ? 8.007 4.902 -8.903 1.00 90.38 154 ARG A N 1
ATOM 1174 C CA . ARG A 1 154 ? 9.044 5.913 -9.143 1.00 90.38 154 ARG A CA 1
ATOM 1175 C C . ARG A 1 154 ? 10.438 5.298 -9.099 1.00 90.38 154 ARG A C 1
ATOM 1177 O O . ARG A 1 154 ? 11.256 5.548 -9.985 1.00 90.38 154 ARG A O 1
ATOM 1184 N N . ARG A 1 155 ? 10.689 4.427 -8.123 1.00 86.19 155 ARG A N 1
ATOM 1185 C CA . ARG A 1 155 ? 11.986 3.768 -7.996 1.00 86.19 155 ARG A CA 1
ATOM 1186 C C . ARG A 1 155 ? 12.282 2.804 -9.145 1.00 86.19 155 ARG A C 1
ATOM 1188 O O . ARG A 1 155 ? 13.415 2.745 -9.631 1.00 86.19 155 ARG A O 1
ATOM 1195 N N . PHE A 1 156 ? 11.277 2.076 -9.621 1.00 86.62 156 PHE A N 1
ATOM 1196 C CA . PHE A 1 156 ? 11.408 1.217 -10.799 1.00 86.62 156 PHE A CA 1
ATOM 1197 C C . PHE A 1 156 ? 11.738 2.047 -12.045 1.00 86.62 156 PHE A C 1
ATOM 1199 O O . PHE A 1 156 ? 12.666 1.711 -12.785 1.00 86.62 156 PHE A O 1
ATOM 1206 N N . GLN A 1 157 ? 11.054 3.177 -12.238 1.00 87.75 157 GLN A N 1
ATOM 1207 C CA . GLN A 1 157 ? 11.308 4.097 -13.351 1.00 87.75 157 GLN A CA 1
ATOM 1208 C C . GLN A 1 157 ? 12.733 4.677 -13.336 1.00 87.75 157 GLN A C 1
ATOM 1210 O O . GLN A 1 157 ? 13.342 4.855 -14.396 1.00 87.75 157 GLN A O 1
ATOM 1215 N N . GLU A 1 158 ? 13.276 4.964 -12.150 1.00 86.00 158 GLU A N 1
ATOM 1216 C CA . GLU A 1 158 ? 14.658 5.432 -11.967 1.00 86.00 158 GLU A CA 1
ATOM 1217 C C . GLU A 1 158 ? 15.697 4.343 -12.259 1.00 86.00 158 GLU A C 1
ATOM 1219 O O . GLU A 1 158 ? 16.771 4.629 -12.797 1.00 86.00 158 GLU A O 1
ATOM 1224 N N . THR A 1 159 ? 15.372 3.095 -11.919 1.00 83.19 159 THR A N 1
ATOM 1225 C CA . THR A 1 159 ? 16.275 1.945 -12.069 1.00 83.19 159 THR A CA 1
ATOM 1226 C C . THR A 1 159 ? 16.434 1.534 -13.530 1.00 83.19 159 THR A C 1
ATOM 1228 O O . THR A 1 159 ? 17.515 1.107 -13.944 1.00 83.19 159 THR A O 1
ATOM 1231 N N . ILE A 1 160 ? 15.385 1.707 -14.338 1.00 79.38 160 ILE A N 1
ATOM 1232 C CA . ILE A 1 160 ? 15.429 1.430 -15.772 1.00 79.38 160 ILE A CA 1
ATOM 1233 C C . ILE A 1 160 ? 16.082 2.616 -16.498 1.00 79.38 160 ILE A C 1
ATOM 1235 O O . ILE A 1 160 ? 15.488 3.683 -16.722 1.00 79.38 160 ILE A O 1
ATOM 1239 N N . GLN A 1 161 ? 17.337 2.415 -16.897 1.00 82.12 161 GLN A N 1
ATOM 1240 C CA . GLN A 1 161 ? 18.074 3.335 -17.753 1.00 82.12 161 GLN A CA 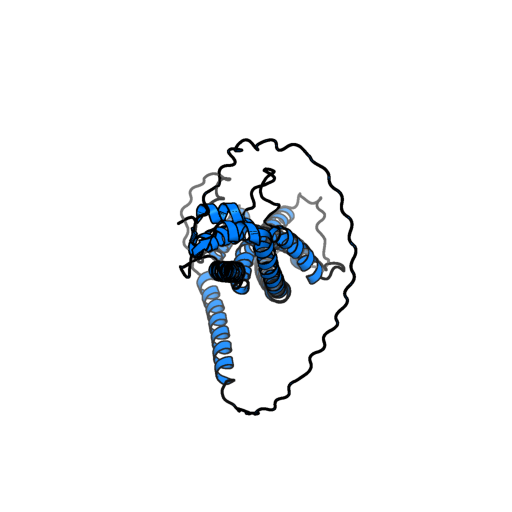1
ATOM 1241 C C . GLN A 1 161 ? 18.118 2.799 -19.182 1.00 82.12 161 GLN A C 1
ATOM 1243 O O . GLN A 1 161 ? 18.140 1.595 -19.430 1.00 82.12 161 GLN A O 1
ATOM 1248 N N . PHE A 1 162 ? 18.112 3.719 -20.140 1.00 78.50 162 PHE A N 1
ATOM 1249 C CA . PHE A 1 162 ? 18.194 3.403 -21.560 1.00 78.50 162 PHE A CA 1
ATOM 1250 C C . PHE A 1 162 ? 19.470 4.016 -22.100 1.00 78.50 162 PHE A C 1
ATOM 1252 O O . PHE A 1 162 ? 19.684 5.219 -21.930 1.00 78.50 162 PHE A O 1
ATOM 1259 N N . SER A 1 163 ? 20.263 3.192 -22.771 1.00 79.75 163 SER A N 1
ATOM 1260 C CA . SER A 1 163 ? 21.504 3.607 -23.414 1.00 79.75 163 SER A CA 1
ATOM 1261 C C . SER A 1 163 ? 21.430 3.290 -24.902 1.00 79.75 163 SER A C 1
ATOM 1263 O O . SER A 1 163 ? 20.838 2.283 -25.307 1.00 79.75 163 SER A O 1
ATOM 1265 N N . ILE A 1 164 ? 22.014 4.164 -25.721 1.00 77.94 164 ILE A N 1
ATOM 1266 C CA . ILE A 1 164 ? 22.198 3.914 -27.149 1.00 77.94 164 ILE A CA 1
ATOM 1267 C C . ILE A 1 164 ? 23.603 3.350 -27.333 1.00 77.94 164 ILE A C 1
ATOM 1269 O O . ILE A 1 164 ? 24.587 3.960 -26.928 1.00 77.94 164 ILE A O 1
ATOM 1273 N N . LEU A 1 165 ? 23.693 2.187 -27.963 1.00 78.44 165 LEU A N 1
ATOM 1274 C CA . LEU A 1 165 ? 24.946 1.646 -28.465 1.00 78.44 165 LEU A CA 1
ATOM 1275 C C . LEU A 1 165 ? 25.104 2.056 -29.924 1.00 78.44 165 LEU A C 1
ATOM 1277 O O . LEU A 1 165 ? 24.207 1.793 -30.731 1.00 78.44 165 LEU A O 1
ATOM 1281 N N . ASN A 1 166 ? 26.242 2.656 -30.262 1.00 75.19 166 ASN A N 1
ATOM 1282 C CA . ASN A 1 166 ? 26.636 2.864 -31.654 1.00 75.19 166 ASN A CA 1
ATOM 1283 C C . ASN A 1 166 ? 27.225 1.559 -32.233 1.00 75.19 166 ASN A C 1
ATOM 1285 O O . ASN A 1 166 ? 27.630 0.668 -31.488 1.00 75.19 166 ASN A O 1
ATOM 1289 N N . GLY A 1 167 ? 27.300 1.431 -33.561 1.00 65.00 167 GLY A N 1
ATOM 1290 C CA . GLY A 1 167 ? 27.680 0.198 -34.273 1.00 65.00 167 GLY A CA 1
ATOM 1291 C C . GLY A 1 167 ? 29.063 -0.362 -33.919 1.00 65.00 167 GLY A C 1
ATOM 1292 O O . GLY A 1 167 ? 29.316 -1.545 -34.133 1.00 65.00 167 GLY A O 1
ATOM 1293 N N . ASN A 1 168 ? 29.920 0.453 -33.298 1.00 66.56 168 ASN A N 1
ATOM 1294 C CA . ASN A 1 168 ? 31.227 0.049 -32.775 1.00 66.56 168 ASN A CA 1
ATOM 1295 C C . ASN A 1 168 ? 31.175 -0.522 -31.343 1.00 66.56 168 ASN A C 1
ATOM 1297 O O . ASN A 1 168 ? 32.215 -0.862 -30.788 1.00 66.56 168 ASN A O 1
ATOM 1301 N N . GLY A 1 169 ? 29.989 -0.628 -30.737 1.00 60.22 169 GLY A N 1
ATOM 1302 C CA . GLY A 1 169 ? 29.796 -1.090 -29.361 1.00 60.22 169 GLY A CA 1
ATOM 1303 C C . GLY A 1 169 ? 30.082 -0.034 -28.291 1.00 60.22 169 GLY A C 1
ATOM 1304 O O . GLY A 1 169 ? 29.908 -0.330 -27.112 1.00 60.22 169 GLY A O 1
ATOM 1305 N N . ASP A 1 170 ? 30.477 1.180 -28.685 1.00 66.56 170 ASP A N 1
ATOM 1306 C CA . ASP A 1 170 ? 30.666 2.291 -27.754 1.00 66.56 170 ASP A CA 1
ATOM 1307 C C . ASP A 1 170 ? 29.302 2.816 -27.288 1.00 66.56 170 ASP A C 1
ATOM 1309 O O . ASP A 1 170 ? 28.408 3.105 -28.098 1.00 66.56 170 ASP A O 1
ATOM 1313 N N . SER A 1 171 ? 29.129 2.883 -25.968 1.00 59.81 171 SER A N 1
ATOM 1314 C CA . SER A 1 171 ? 27.935 3.429 -25.333 1.00 59.81 171 SER A CA 1
ATOM 1315 C C . SER A 1 171 ? 28.101 4.935 -25.174 1.00 59.81 171 SER A C 1
ATOM 1317 O O . SER A 1 171 ? 28.676 5.391 -24.185 1.00 59.81 171 SER A O 1
ATOM 1319 N N . ASP A 1 172 ? 27.582 5.707 -26.124 1.00 58.19 172 ASP A N 1
ATOM 1320 C CA . ASP A 1 172 ? 27.434 7.142 -25.913 1.00 58.19 172 ASP A CA 1
ATOM 1321 C C . ASP A 1 172 ? 26.218 7.376 -25.015 1.00 58.19 172 ASP A C 1
ATOM 1323 O O . ASP A 1 172 ? 25.063 7.133 -25.386 1.00 58.19 172 ASP A O 1
ATOM 1327 N N . ILE A 1 173 ? 26.479 7.873 -23.807 1.00 57.62 173 ILE A N 1
ATOM 1328 C CA . ILE A 1 173 ? 25.455 8.568 -23.032 1.00 57.62 173 ILE A CA 1
ATOM 1329 C C . ILE A 1 173 ? 25.137 9.823 -23.842 1.00 57.62 173 ILE A C 1
ATOM 1331 O O . ILE A 1 173 ? 25.997 10.685 -23.986 1.00 57.62 173 ILE A O 1
ATOM 1335 N N . ILE A 1 174 ? 23.935 9.889 -24.421 1.00 55.94 174 ILE A N 1
ATOM 1336 C CA . ILE A 1 174 ? 23.513 11.003 -25.278 1.00 55.94 174 ILE A CA 1
ATOM 1337 C C . ILE A 1 174 ? 23.757 12.322 -24.524 1.00 55.94 174 ILE A C 1
ATOM 1339 O O . ILE A 1 174 ? 23.122 12.529 -23.486 1.00 55.94 174 ILE A O 1
ATOM 1343 N N . PRO A 1 175 ? 24.633 13.218 -25.010 1.00 54.03 175 PRO A N 1
ATOM 1344 C CA . PRO A 1 175 ? 24.739 14.560 -24.459 1.00 54.03 175 PRO A CA 1
ATOM 1345 C C . PRO A 1 175 ? 23.403 15.274 -24.684 1.00 54.03 175 PRO A C 1
ATOM 1347 O O . PRO A 1 175 ? 22.908 15.312 -25.811 1.00 54.03 175 PRO A O 1
ATOM 1350 N N . GLU A 1 176 ? 22.804 15.835 -23.632 1.00 57.06 176 GLU A N 1
ATOM 1351 C CA . GLU A 1 176 ? 21.499 16.523 -23.706 1.00 57.06 176 GLU A CA 1
ATOM 1352 C C . GLU A 1 176 ? 21.470 17.696 -24.709 1.00 57.06 176 GLU A C 1
ATOM 1354 O O . GLU A 1 176 ? 20.394 18.143 -25.098 1.00 57.06 176 GLU A O 1
ATOM 1359 N N . ASP A 1 177 ? 22.634 18.160 -25.172 1.00 51.56 177 ASP A N 1
ATOM 1360 C CA . ASP A 1 177 ? 22.798 19.347 -26.020 1.00 51.56 177 ASP A CA 1
ATOM 1361 C C . ASP A 1 177 ? 22.599 19.086 -27.533 1.00 51.56 177 ASP A C 1
ATOM 1363 O O . ASP A 1 177 ? 22.537 20.017 -28.337 1.00 51.56 177 ASP A O 1
ATOM 1367 N N . ASP A 1 178 ? 22.435 17.824 -27.954 1.00 53.88 178 ASP A N 1
ATOM 1368 C CA . ASP A 1 178 ? 22.307 17.439 -29.373 1.00 53.88 178 ASP A CA 1
ATOM 1369 C C . ASP A 1 178 ? 20.839 17.330 -29.853 1.00 53.88 178 ASP A C 1
ATOM 1371 O O . ASP A 1 178 ? 20.453 16.485 -30.668 1.00 53.88 178 ASP A O 1
ATOM 1375 N N . ALA A 1 179 ? 19.992 18.242 -29.365 1.00 51.91 179 ALA A N 1
ATOM 1376 C CA . ALA A 1 179 ? 18.546 18.309 -29.618 1.00 51.91 179 ALA A CA 1
ATOM 1377 C C . ALA A 1 179 ? 18.142 18.568 -31.091 1.00 51.91 179 ALA A C 1
ATOM 1379 O O . ALA A 1 179 ? 16.956 18.640 -31.411 1.00 51.91 179 ALA A O 1
ATOM 1380 N N . LYS A 1 180 ? 19.105 18.717 -32.011 1.00 57.25 180 LYS A N 1
ATOM 1381 C CA . LYS A 1 180 ? 18.845 18.920 -33.451 1.00 57.25 180 LYS A CA 1
ATOM 1382 C C . LYS A 1 180 ? 18.683 17.620 -34.238 1.00 57.25 180 LYS A C 1
ATOM 1384 O O . LYS A 1 180 ? 18.332 17.670 -35.415 1.00 57.25 180 LYS A O 1
ATOM 1389 N N . ASN A 1 181 ? 18.942 16.469 -33.623 1.00 68.44 181 ASN A N 1
ATOM 1390 C CA . ASN A 1 181 ? 18.797 15.179 -34.280 1.00 68.44 181 ASN A CA 1
ATOM 1391 C C . ASN A 1 181 ? 17.385 14.620 -34.020 1.00 68.44 181 ASN A C 1
ATOM 1393 O O . ASN A 1 181 ? 17.074 14.253 -32.890 1.00 68.44 181 ASN A O 1
ATOM 1397 N N . GLU A 1 182 ? 16.535 14.543 -35.053 1.00 72.94 182 GLU A N 1
ATOM 1398 C CA . GLU A 1 182 ? 15.145 14.029 -34.978 1.00 72.94 182 GLU A CA 1
ATOM 1399 C C . GLU A 1 182 ? 15.077 12.666 -34.259 1.00 72.94 182 GLU A C 1
ATOM 1401 O O . GLU A 1 182 ? 14.215 12.429 -33.418 1.00 72.94 182 GLU A O 1
ATOM 1406 N N . MET A 1 183 ? 16.091 11.824 -34.468 1.00 73.56 183 MET A N 1
ATOM 1407 C CA . MET A 1 183 ? 16.224 10.523 -33.813 1.00 73.56 183 MET A CA 1
ATOM 1408 C C . MET A 1 183 ? 16.454 10.605 -32.292 1.00 73.56 183 MET A C 1
ATOM 1410 O O . MET A 1 183 ? 16.025 9.714 -31.564 1.00 73.56 183 MET A O 1
ATOM 1414 N N . VAL A 1 184 ? 17.140 11.638 -31.789 1.00 74.19 184 VAL A N 1
ATOM 1415 C CA . VAL A 1 184 ? 17.347 11.826 -30.339 1.00 74.19 184 VAL A CA 1
ATOM 1416 C C . VAL A 1 184 ? 16.024 12.172 -29.664 1.00 74.19 184 VAL A C 1
ATOM 1418 O O . VAL A 1 184 ? 15.718 11.613 -28.611 1.00 74.19 184 VAL A O 1
ATOM 1421 N N . PHE A 1 185 ? 15.215 13.021 -30.302 1.00 77.25 185 PHE A N 1
ATOM 1422 C CA . PHE A 1 185 ? 13.876 13.348 -29.819 1.00 77.25 185 PHE A CA 1
ATOM 1423 C C . PHE A 1 185 ? 12.990 12.097 -29.738 1.00 77.25 185 PHE A C 1
ATOM 1425 O O . PHE A 1 185 ? 12.417 11.822 -28.685 1.00 77.25 185 PHE A O 1
ATOM 1432 N N . ASP A 1 186 ? 12.948 11.280 -30.793 1.00 80.50 186 ASP A N 1
ATOM 1433 C CA . ASP A 1 186 ? 12.136 10.055 -30.805 1.00 80.50 186 ASP A CA 1
ATOM 1434 C C . ASP A 1 186 ? 12.548 9.058 -29.712 1.00 80.50 186 ASP A C 1
ATOM 1436 O O . ASP A 1 186 ? 11.702 8.412 -29.092 1.00 80.50 186 ASP A O 1
ATOM 1440 N N . ILE A 1 187 ? 13.850 8.948 -29.435 1.00 79.25 187 ILE A N 1
ATOM 1441 C CA . ILE A 1 187 ? 14.366 8.066 -28.382 1.00 79.25 187 ILE A CA 1
ATOM 1442 C C . ILE A 1 187 ? 14.014 8.601 -26.991 1.00 79.25 187 ILE A C 1
ATOM 1444 O O . ILE A 1 187 ? 13.664 7.815 -26.108 1.00 79.25 187 ILE A O 1
ATOM 1448 N N . GLN A 1 188 ? 14.058 9.919 -26.784 1.00 82.88 188 GLN A N 1
ATOM 1449 C CA . GLN A 1 188 ? 13.599 10.531 -25.536 1.00 82.88 188 GLN A CA 1
ATOM 1450 C C . GLN A 1 188 ? 12.095 10.324 -25.327 1.00 82.88 188 GLN A C 1
ATOM 1452 O O . GLN A 1 188 ? 11.682 9.982 -24.217 1.00 82.88 188 GLN A O 1
ATOM 1457 N N . VAL A 1 189 ? 11.289 10.447 -26.387 1.00 86.81 189 VAL A N 1
ATOM 1458 C CA . VAL A 1 189 ? 9.849 10.151 -26.342 1.00 86.81 189 VAL A CA 1
ATOM 1459 C C . VAL A 1 189 ? 9.614 8.684 -25.993 1.00 86.81 189 VAL A C 1
ATOM 1461 O O . VAL A 1 189 ? 8.859 8.403 -25.064 1.00 86.81 189 VAL A O 1
ATOM 1464 N N . LEU A 1 190 ? 10.297 7.749 -26.660 1.00 84.69 190 LEU A N 1
ATOM 1465 C CA . LEU A 1 190 ? 10.187 6.319 -26.364 1.00 84.69 190 LEU A CA 1
ATOM 1466 C C . LEU A 1 190 ? 10.580 6.008 -24.914 1.00 84.69 190 LEU A C 1
ATOM 1468 O O . LEU A 1 190 ? 9.871 5.283 -24.222 1.00 84.69 190 LEU A O 1
ATOM 1472 N N . LYS A 1 191 ? 11.679 6.590 -24.426 1.00 85.00 191 LYS A N 1
ATOM 1473 C CA . LYS A 1 191 ? 12.106 6.468 -23.026 1.00 85.00 191 LYS A CA 1
ATOM 1474 C C . LYS A 1 191 ? 11.031 6.981 -22.067 1.00 85.00 191 LYS A C 1
ATOM 1476 O O . LYS A 1 191 ? 10.754 6.319 -21.069 1.00 85.00 191 LYS A O 1
ATOM 1481 N N . GLY A 1 192 ? 10.429 8.132 -22.364 1.00 87.38 192 GLY A N 1
ATOM 1482 C CA . GLY A 1 192 ? 9.324 8.689 -21.585 1.00 87.38 192 GLY A CA 1
ATOM 1483 C C . GLY A 1 192 ? 8.106 7.766 -21.565 1.00 87.38 192 GLY A C 1
ATOM 1484 O O . GLY A 1 192 ? 7.583 7.472 -20.494 1.00 87.38 192 GLY A O 1
ATOM 1485 N N . GLN A 1 193 ? 7.710 7.239 -22.726 1.00 89.38 193 GLN A N 1
ATOM 1486 C CA . GLN A 1 193 ? 6.591 6.302 -22.854 1.00 89.38 193 GLN A CA 1
ATOM 1487 C C . GLN A 1 193 ? 6.833 5.012 -22.076 1.00 89.38 193 GLN A C 1
ATOM 1489 O O . GLN A 1 193 ? 5.953 4.578 -21.342 1.00 89.38 193 GLN A O 1
ATOM 1494 N N . ILE A 1 194 ? 8.026 4.423 -22.192 1.00 88.75 194 ILE A N 1
ATOM 1495 C CA . ILE A 1 194 ? 8.362 3.201 -21.461 1.00 88.75 194 ILE A CA 1
ATOM 1496 C C . ILE A 1 194 ? 8.383 3.462 -19.953 1.00 88.75 194 ILE A C 1
ATOM 1498 O O . ILE A 1 194 ? 7.855 2.656 -19.198 1.00 88.75 194 ILE A O 1
ATOM 1502 N N . ARG A 1 195 ? 8.952 4.582 -19.492 1.00 89.75 195 ARG A N 1
ATOM 1503 C CA . ARG A 1 195 ? 8.942 4.923 -18.060 1.00 89.75 195 ARG A CA 1
ATOM 1504 C C . ARG A 1 195 ? 7.526 5.112 -17.528 1.00 89.75 195 ARG A C 1
ATOM 1506 O O . ARG A 1 195 ? 7.202 4.528 -16.502 1.00 89.75 195 ARG A O 1
ATOM 1513 N N . GLY A 1 196 ? 6.679 5.851 -18.245 1.00 90.19 196 GLY A N 1
ATOM 1514 C CA . GLY A 1 196 ? 5.272 6.014 -17.867 1.00 90.19 196 GLY A CA 1
ATOM 1515 C C . GLY A 1 196 ? 4.517 4.682 -17.838 1.00 90.19 196 GLY A C 1
ATOM 1516 O O . GLY A 1 196 ? 3.801 4.401 -16.884 1.00 90.19 196 GLY A O 1
ATOM 1517 N N . ALA A 1 197 ? 4.745 3.828 -18.838 1.00 89.75 197 ALA A N 1
ATOM 1518 C CA . ALA A 1 197 ? 4.188 2.479 -18.915 1.00 89.75 197 ALA A CA 1
ATOM 1519 C C . ALA A 1 197 ? 4.608 1.595 -17.733 1.00 89.75 197 ALA A C 1
ATOM 1521 O O . ALA A 1 197 ? 3.767 0.931 -17.134 1.00 89.75 197 ALA A O 1
ATOM 1522 N N . VAL A 1 198 ? 5.898 1.602 -17.389 1.00 89.19 198 VAL A N 1
ATOM 1523 C CA . VAL A 1 198 ? 6.420 0.889 -16.219 1.00 89.19 198 VAL A CA 1
ATOM 1524 C C . VAL A 1 198 ? 5.758 1.411 -14.953 1.00 89.19 198 VAL A C 1
ATOM 1526 O O . VAL A 1 198 ? 5.284 0.611 -14.158 1.00 89.19 198 VAL A O 1
ATOM 1529 N N . GLY A 1 199 ? 5.692 2.732 -14.781 1.00 90.62 199 GLY A N 1
ATOM 1530 C CA . GLY A 1 199 ? 5.092 3.329 -13.594 1.00 90.62 199 GLY A CA 1
ATOM 1531 C C . GLY A 1 199 ? 3.639 2.907 -13.390 1.00 90.62 199 GLY A C 1
ATOM 1532 O O . GLY A 1 199 ? 3.311 2.334 -12.355 1.00 90.62 199 GLY A O 1
ATOM 1533 N N . SER A 1 200 ? 2.816 3.074 -14.431 1.00 92.06 200 SER A N 1
ATOM 1534 C CA . SER A 1 200 ? 1.411 2.643 -14.434 1.00 92.06 200 SER A CA 1
ATOM 1535 C C . SER A 1 200 ? 1.281 1.153 -14.132 1.00 92.06 200 SER A C 1
ATOM 1537 O O . SER A 1 200 ? 0.481 0.769 -13.294 1.00 92.06 200 SER A O 1
ATOM 1539 N N . PHE A 1 201 ? 2.106 0.302 -14.753 1.00 90.31 201 PHE A N 1
ATOM 1540 C CA . PHE A 1 201 ? 2.051 -1.137 -14.508 1.00 90.31 201 PHE A CA 1
ATOM 1541 C C . PHE A 1 201 ? 2.296 -1.482 -13.033 1.00 90.31 201 PHE A C 1
ATOM 1543 O O . PHE A 1 201 ? 1.587 -2.319 -12.475 1.00 90.31 201 PHE A O 1
ATOM 1550 N N . ILE A 1 202 ? 3.273 -0.844 -12.386 1.00 90.56 202 ILE A N 1
ATOM 1551 C CA . ILE A 1 202 ? 3.548 -1.066 -10.962 1.00 90.56 202 ILE A CA 1
ATOM 1552 C C . ILE A 1 202 ? 2.410 -0.527 -10.090 1.00 90.56 202 ILE A C 1
ATOM 1554 O O . ILE A 1 202 ? 1.962 -1.236 -9.190 1.00 90.56 202 ILE A O 1
ATOM 1558 N N . GLU A 1 203 ? 1.926 0.682 -10.376 1.00 92.81 203 GLU A N 1
ATOM 1559 C CA . GLU A 1 203 ? 0.814 1.319 -9.656 1.00 92.81 203 GLU A CA 1
ATOM 1560 C C . GLU A 1 203 ? -0.486 0.504 -9.747 1.00 92.81 203 GLU A C 1
ATOM 1562 O O . GLU A 1 203 ? -1.185 0.361 -8.747 1.00 92.81 203 GLU A O 1
ATOM 1567 N N . ASP A 1 204 ? -0.754 -0.125 -10.893 1.00 91.62 204 ASP A N 1
ATOM 1568 C CA . ASP A 1 204 ? -1.948 -0.946 -11.116 1.00 91.62 204 ASP A CA 1
ATOM 1569 C C . ASP A 1 204 ? -1.838 -2.348 -10.484 1.00 91.62 204 ASP A C 1
ATOM 1571 O O . ASP A 1 204 ? -2.833 -2.932 -10.040 1.00 91.62 204 ASP A O 1
ATOM 1575 N N . ASN A 1 205 ? -0.636 -2.937 -10.450 1.00 91.69 205 ASN A N 1
ATOM 1576 C CA . ASN A 1 205 ? -0.454 -4.323 -10.003 1.00 91.69 205 ASN A CA 1
ATOM 1577 C C . ASN A 1 205 ? -0.114 -4.446 -8.516 1.00 91.69 205 ASN A C 1
ATOM 1579 O O . ASN A 1 205 ? -0.536 -5.418 -7.884 1.00 91.69 205 ASN A O 1
ATOM 1583 N N . LEU A 1 206 ? 0.623 -3.494 -7.933 1.00 91.19 206 LEU A N 1
ATOM 1584 C CA . LEU A 1 206 ? 1.068 -3.614 -6.544 1.00 91.19 206 LEU A CA 1
ATOM 1585 C C . LEU A 1 206 ? -0.090 -3.665 -5.531 1.00 91.19 206 LEU A C 1
ATOM 1587 O O . LEU A 1 206 ? -0.024 -4.512 -4.637 1.00 91.19 206 LEU A O 1
ATOM 1591 N N . PRO A 1 207 ? -1.173 -2.871 -5.661 1.00 92.81 207 PRO A N 1
ATOM 1592 C CA . PRO A 1 207 ? -2.327 -2.998 -4.774 1.00 92.81 207 PRO A CA 1
ATOM 1593 C C . PRO A 1 207 ? -2.953 -4.396 -4.831 1.00 92.81 207 PRO A C 1
ATOM 1595 O O . PRO A 1 207 ? -3.273 -4.983 -3.802 1.00 92.81 207 PRO A O 1
ATOM 1598 N N . ASN A 1 208 ? -3.052 -4.988 -6.023 1.00 92.50 208 ASN A N 1
ATOM 1599 C CA . ASN A 1 208 ? -3.593 -6.338 -6.188 1.00 92.50 208 ASN A CA 1
ATOM 1600 C C . ASN A 1 208 ? -2.722 -7.392 -5.494 1.00 92.50 208 ASN A C 1
ATOM 1602 O O . ASN A 1 208 ? -3.243 -8.252 -4.783 1.00 92.50 208 ASN A O 1
ATOM 1606 N N . VAL A 1 209 ? -1.400 -7.301 -5.663 1.00 92.00 209 VAL A N 1
ATOM 1607 C CA . VAL A 1 209 ? -0.434 -8.147 -4.949 1.00 92.00 209 VAL A CA 1
ATOM 1608 C C . VAL A 1 209 ? -0.596 -7.982 -3.439 1.00 92.00 209 VAL A C 1
ATOM 1610 O O . VAL A 1 209 ? -0.636 -8.968 -2.707 1.00 92.00 209 VAL A O 1
ATOM 1613 N N . TRP A 1 210 ? -0.728 -6.744 -2.964 1.00 91.69 210 TRP A N 1
ATOM 1614 C CA . TRP A 1 210 ? -0.930 -6.460 -1.550 1.00 91.69 210 TRP A CA 1
ATOM 1615 C C . TRP A 1 210 ? -2.178 -7.157 -1.001 1.00 91.69 210 TRP A C 1
ATOM 1617 O O . TRP A 1 210 ? -2.072 -7.923 -0.044 1.00 91.69 210 TRP A O 1
ATOM 1627 N N . TYR A 1 211 ? -3.346 -6.962 -1.622 1.00 91.88 211 TYR A N 1
ATOM 1628 C CA . TYR A 1 211 ? -4.604 -7.536 -1.131 1.00 91.88 211 TYR A CA 1
ATOM 1629 C C . TYR A 1 211 ? -4.626 -9.068 -1.138 1.00 91.88 211 TYR A C 1
ATOM 1631 O O . TYR A 1 211 ? -5.303 -9.669 -0.306 1.00 91.88 211 TYR A O 1
ATOM 1639 N N . GLN A 1 212 ? -3.864 -9.712 -2.026 1.00 93.44 212 GLN A N 1
ATOM 1640 C CA . GLN A 1 212 ? -3.722 -11.172 -2.031 1.00 93.44 212 GLN A CA 1
ATOM 1641 C C . GLN A 1 212 ? -2.974 -11.700 -0.801 1.00 93.44 212 GLN A C 1
ATOM 1643 O O . GLN A 1 212 ? -3.269 -12.800 -0.337 1.00 93.44 212 GLN A O 1
ATOM 1648 N N . HIS A 1 213 ? -2.026 -10.928 -0.265 1.00 92.75 213 HIS A N 1
ATOM 1649 C CA . HIS A 1 213 ? -1.166 -11.359 0.845 1.00 92.75 213 HIS A CA 1
ATOM 1650 C C . HIS A 1 213 ? -1.566 -10.756 2.195 1.00 92.75 213 HIS A C 1
ATOM 1652 O O . HIS A 1 213 ? -1.257 -11.327 3.240 1.00 92.75 213 HIS A O 1
ATOM 1658 N N . ALA A 1 214 ? -2.302 -9.645 2.187 1.00 93.62 214 ALA A N 1
ATOM 1659 C CA . ALA A 1 214 ? -2.790 -8.942 3.370 1.00 93.62 214 ALA A CA 1
ATOM 1660 C C . ALA A 1 214 ? -4.135 -9.488 3.887 1.00 93.62 214 ALA A C 1
ATOM 1662 O O . ALA A 1 214 ? -4.917 -8.736 4.463 1.00 93.62 214 ALA A O 1
ATOM 1663 N N . THR A 1 215 ? -4.439 -10.779 3.707 1.00 94.19 215 THR A N 1
ATOM 1664 C CA . THR A 1 215 ? -5.767 -11.343 4.033 1.00 94.19 215 THR A CA 1
ATOM 1665 C C . THR A 1 215 ? -6.156 -11.148 5.499 1.00 94.19 215 THR A C 1
ATOM 1667 O O . THR A 1 215 ? -7.318 -10.927 5.801 1.00 94.19 215 THR A O 1
ATOM 1670 N N . SER A 1 216 ? -5.190 -11.153 6.423 1.00 94.12 216 SER A N 1
ATOM 1671 C CA . SER A 1 216 ? -5.434 -10.874 7.850 1.00 94.12 216 SER A CA 1
ATOM 1672 C C . SER A 1 216 ? -5.829 -9.421 8.149 1.00 94.12 216 SER A C 1
ATOM 1674 O O . SER A 1 216 ? -6.255 -9.122 9.262 1.00 94.12 216 SER A O 1
ATOM 1676 N N . LEU A 1 217 ? -5.623 -8.516 7.193 1.00 93.88 217 LEU A N 1
ATOM 1677 C CA . LEU A 1 217 ? -5.971 -7.096 7.257 1.00 93.88 217 LEU A CA 1
ATOM 1678 C C . LEU A 1 217 ? -7.171 -6.774 6.362 1.00 93.88 217 LEU A C 1
ATOM 1680 O O . LEU A 1 217 ? -7.484 -5.604 6.150 1.00 93.88 217 LEU A O 1
ATOM 1684 N N . ASP A 1 218 ? -7.849 -7.793 5.829 1.00 94.56 218 ASP A N 1
ATOM 1685 C CA . ASP A 1 218 ? -9.101 -7.580 5.127 1.00 94.56 218 ASP A CA 1
ATOM 1686 C C . ASP A 1 218 ? -10.210 -7.139 6.097 1.00 94.56 218 ASP A C 1
ATOM 1688 O O . ASP A 1 218 ? -10.128 -7.280 7.324 1.00 94.56 218 ASP A O 1
ATOM 1692 N N . LYS A 1 219 ? -11.283 -6.582 5.533 1.00 95.50 219 LYS A N 1
ATOM 1693 C CA . LYS A 1 219 ? -12.411 -6.062 6.311 1.00 95.50 219 LYS A CA 1
ATOM 1694 C C . LYS A 1 219 ? -12.976 -7.107 7.282 1.00 95.50 219 LYS A C 1
ATOM 1696 O O . LYS A 1 219 ? -13.285 -6.763 8.419 1.00 95.50 219 LYS A O 1
ATOM 1701 N N . ALA A 1 220 ? -13.112 -8.363 6.857 1.00 96.69 220 ALA A N 1
ATOM 1702 C CA . ALA A 1 220 ? -13.693 -9.421 7.682 1.00 96.69 220 ALA A CA 1
ATOM 1703 C C . ALA A 1 220 ? -12.796 -9.770 8.882 1.00 96.69 220 ALA A C 1
ATOM 1705 O O . ALA A 1 220 ? -13.279 -9.856 10.013 1.00 96.69 220 ALA A O 1
ATOM 1706 N N . SER A 1 221 ? -11.490 -9.898 8.653 1.00 97.31 221 SER A N 1
ATOM 1707 C CA . SER A 1 221 ? -10.494 -10.202 9.68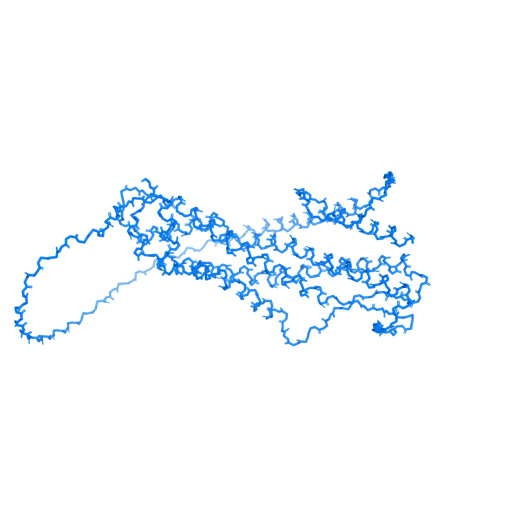0 1.00 97.31 221 SER A CA 1
ATOM 1708 C C . SER A 1 221 ? -10.368 -9.068 10.693 1.00 97.31 221 SER A C 1
ATOM 1710 O O . SER A 1 221 ? -10.342 -9.325 11.898 1.00 97.31 221 SER A O 1
ATOM 1712 N N . LEU A 1 222 ? -10.366 -7.811 10.230 1.00 96.62 222 LEU A N 1
ATOM 1713 C CA . LEU A 1 222 ? -10.365 -6.635 11.105 1.00 96.62 222 LEU A CA 1
ATOM 1714 C C . LEU A 1 222 ? -11.623 -6.587 11.978 1.00 96.62 222 LEU A C 1
ATOM 1716 O O . LEU A 1 222 ? -11.517 -6.404 13.188 1.00 96.62 222 LEU A O 1
ATOM 1720 N N . GLN A 1 223 ? -12.805 -6.809 11.395 1.00 97.44 223 GLN A N 1
ATOM 1721 C CA . GLN A 1 223 ? -14.066 -6.847 12.146 1.00 97.44 223 GLN A CA 1
ATOM 1722 C C . GLN A 1 223 ? -14.065 -7.936 13.210 1.00 97.44 223 GLN A C 1
ATOM 1724 O O . GLN A 1 223 ? -14.396 -7.680 14.368 1.00 97.44 223 GLN A O 1
ATOM 1729 N N . GLN A 1 224 ? -13.671 -9.150 12.825 1.00 97.44 224 GLN A N 1
ATOM 1730 C CA . GLN A 1 224 ? -13.593 -10.274 13.746 1.00 97.44 224 GLN A CA 1
ATOM 1731 C C . GLN A 1 224 ? -12.616 -9.977 14.886 1.00 97.44 224 GLN A C 1
ATOM 1733 O O . GLN A 1 224 ? -12.920 -10.259 16.048 1.00 97.44 224 GLN A O 1
ATOM 1738 N N . LYS A 1 225 ? -11.455 -9.388 14.572 1.00 97.62 225 LYS A N 1
ATOM 1739 C CA . LYS A 1 225 ? -10.442 -9.066 15.573 1.00 97.62 225 LYS A CA 1
ATOM 1740 C C . LYS A 1 225 ? -10.901 -7.967 16.528 1.00 97.62 225 LYS A C 1
ATOM 1742 O O . LYS A 1 225 ? -10.728 -8.132 17.734 1.00 97.62 225 LYS A O 1
ATOM 1747 N N . LEU A 1 226 ? -11.516 -6.903 16.016 1.00 96.88 226 LEU A N 1
ATOM 1748 C CA . LEU A 1 226 ? -12.091 -5.823 16.821 1.00 96.88 226 LEU A CA 1
ATOM 1749 C C . LEU A 1 226 ? -13.159 -6.346 17.777 1.00 96.88 226 LEU A C 1
ATOM 1751 O O . LEU A 1 226 ? -13.098 -6.062 18.974 1.00 96.88 226 LEU A O 1
ATOM 1755 N N . ARG A 1 227 ? -14.082 -7.178 17.284 1.00 95.88 227 ARG A N 1
ATOM 1756 C CA . ARG A 1 227 ? -15.097 -7.819 18.126 1.00 95.88 227 ARG A CA 1
ATOM 1757 C C . ARG A 1 227 ? -14.459 -8.680 19.213 1.00 95.88 227 ARG A C 1
ATOM 1759 O O . ARG A 1 227 ? -14.858 -8.579 20.366 1.00 95.88 227 ARG A O 1
ATOM 1766 N N . GLN A 1 228 ? -13.454 -9.488 18.868 1.00 95.88 228 GLN A N 1
ATOM 1767 C CA . GLN A 1 228 ? -12.743 -10.327 19.836 1.00 95.88 228 GLN A CA 1
ATOM 1768 C C . GLN A 1 228 ? -12.074 -9.491 20.937 1.00 95.88 228 GLN A C 1
ATOM 1770 O O . GLN A 1 228 ? -12.217 -9.820 22.111 1.00 95.88 228 GLN A O 1
ATOM 1775 N N . ILE A 1 229 ? -11.348 -8.431 20.563 1.00 96.75 229 ILE A N 1
ATOM 1776 C CA . ILE A 1 229 ? -10.671 -7.544 21.519 1.00 96.75 229 ILE A CA 1
ATOM 1777 C C . ILE A 1 229 ? -11.707 -6.863 22.416 1.00 96.75 229 ILE A C 1
ATOM 1779 O O . ILE A 1 229 ? -11.578 -6.914 23.635 1.00 96.75 229 ILE A O 1
ATOM 1783 N N . THR A 1 230 ? -12.756 -6.286 21.826 1.00 96.00 230 THR A N 1
ATOM 1784 C CA . THR A 1 230 ? -13.795 -5.563 22.575 1.00 96.00 230 THR A CA 1
ATOM 1785 C C . THR A 1 230 ? -14.501 -6.484 23.565 1.00 96.00 230 THR A C 1
ATOM 1787 O O . THR A 1 230 ? -14.617 -6.138 24.734 1.00 96.00 230 THR A O 1
ATOM 1790 N N . MET A 1 231 ? -14.883 -7.693 23.137 1.00 94.19 231 MET A N 1
ATOM 1791 C CA . MET A 1 231 ? -15.477 -8.692 24.030 1.00 94.19 231 MET A CA 1
ATOM 1792 C C . MET A 1 231 ? -14.542 -9.066 25.177 1.00 94.19 231 MET A C 1
ATOM 1794 O O . MET A 1 231 ? -14.997 -9.119 26.307 1.00 94.19 231 MET A O 1
ATOM 1798 N N . SER A 1 232 ? -13.247 -9.274 24.907 1.00 94.75 232 SER A N 1
ATOM 1799 C CA . SER A 1 232 ? -12.275 -9.635 25.952 1.00 94.75 232 SER A CA 1
ATOM 1800 C C . SER A 1 232 ? -11.998 -8.519 26.963 1.00 94.75 232 SER A C 1
ATOM 1802 O O . SER A 1 232 ? -11.527 -8.790 28.060 1.00 94.75 232 SER A O 1
ATOM 1804 N N . LEU A 1 233 ? -12.247 -7.262 26.587 1.00 95.38 233 LEU A N 1
ATOM 1805 C CA . LEU A 1 233 ? -12.091 -6.108 27.472 1.00 95.38 233 LEU A CA 1
ATOM 1806 C C . LEU A 1 233 ? -13.383 -5.811 28.246 1.00 95.38 233 LEU A C 1
ATOM 1808 O O . LEU A 1 233 ? -13.312 -5.318 29.363 1.00 95.38 233 LEU A O 1
ATOM 1812 N N . CYS A 1 234 ? -14.544 -6.148 27.677 1.00 92.88 234 CYS A N 1
ATOM 1813 C CA . CYS A 1 234 ? -15.868 -5.819 28.206 1.00 92.88 234 CYS A CA 1
ATOM 1814 C C . CYS A 1 234 ? -16.688 -7.040 28.667 1.00 92.88 234 CYS A C 1
ATOM 1816 O O . CYS A 1 234 ? -17.920 -6.962 28.663 1.00 92.88 234 CYS A O 1
ATOM 1818 N N . GLU A 1 235 ? -16.022 -8.137 29.068 1.00 78.44 235 GLU A N 1
ATOM 1819 C CA . GLU A 1 235 ? -16.596 -9.483 29.305 1.00 78.44 235 GLU A CA 1
ATOM 1820 C C . GLU A 1 235 ? -17.850 -9.518 30.207 1.00 78.44 235 GLU A C 1
ATOM 1822 O O . GLU A 1 235 ? -18.667 -10.424 30.058 1.00 78.44 235 GLU A O 1
ATOM 1827 N N . ASP A 1 236 ? -18.056 -8.518 31.070 1.00 67.56 236 ASP A N 1
ATOM 1828 C CA . ASP A 1 236 ? -19.103 -8.513 32.103 1.00 67.56 236 ASP A CA 1
ATOM 1829 C C . ASP A 1 236 ? -20.242 -7.493 31.892 1.00 67.56 236 ASP A C 1
ATOM 1831 O O . ASP A 1 236 ? -21.086 -7.308 32.772 1.00 67.56 236 ASP A O 1
ATOM 1835 N N . SER A 1 237 ? -20.290 -6.786 30.759 1.00 61.44 237 SER A N 1
ATOM 1836 C CA . SER A 1 237 ? -21.090 -5.550 30.682 1.00 61.44 237 SER A CA 1
ATOM 1837 C C . SER A 1 237 ? -22.555 -5.692 30.234 1.00 61.44 237 SER A C 1
ATOM 1839 O O . SER A 1 237 ? -23.314 -4.741 30.425 1.00 61.44 237 SER A O 1
ATOM 1841 N N . THR A 1 238 ? -23.015 -6.829 29.691 1.00 64.19 238 THR A N 1
ATOM 1842 C CA . THR A 1 238 ? -24.392 -6.929 29.148 1.00 64.19 238 THR A CA 1
ATOM 1843 C C . THR A 1 238 ? -25.023 -8.323 29.219 1.00 64.19 238 THR A C 1
ATOM 1845 O O . THR A 1 238 ? -24.380 -9.357 29.378 1.00 64.19 238 THR A O 1
ATOM 1848 N N . SER A 1 239 ? -26.353 -8.341 29.075 1.00 67.38 239 SER A N 1
ATOM 1849 C CA . SER A 1 239 ? -27.181 -9.554 29.023 1.00 67.38 239 SER A CA 1
ATOM 1850 C C . SER A 1 239 ? -27.304 -10.167 27.618 1.00 67.38 239 SER A C 1
ATOM 1852 O O . SER A 1 239 ? -27.970 -11.194 27.450 1.00 67.38 239 SER A O 1
ATOM 1854 N N . HIS A 1 240 ? -26.710 -9.545 26.595 1.00 79.62 240 HIS A N 1
ATOM 1855 C CA . HIS A 1 240 ? -26.805 -9.958 25.195 1.00 79.62 240 HIS A CA 1
ATOM 1856 C C . HIS A 1 240 ? -25.417 -10.241 24.610 1.00 79.62 240 HIS A C 1
ATOM 1858 O O . HIS A 1 240 ? -24.492 -9.469 24.826 1.00 79.62 240 HIS A O 1
ATOM 1864 N N . PRO A 1 241 ? -25.258 -11.327 23.830 1.00 80.88 241 PRO A N 1
ATOM 1865 C CA . PRO A 1 241 ? -23.942 -11.805 23.401 1.00 80.88 241 PRO A CA 1
ATOM 1866 C C . PRO A 1 241 ? -23.210 -10.874 22.417 1.00 80.88 241 PRO A C 1
ATOM 1868 O O . PRO A 1 241 ? -22.018 -11.072 22.200 1.00 80.88 241 PRO A O 1
ATOM 1871 N N . ASP A 1 242 ? -23.910 -9.895 21.829 1.00 89.19 242 ASP A N 1
ATOM 1872 C CA . ASP A 1 242 ? -23.401 -9.011 20.768 1.00 89.19 242 ASP A CA 1
ATOM 1873 C C . ASP A 1 242 ? -23.539 -7.513 21.086 1.00 89.19 242 ASP A C 1
ATOM 1875 O O . ASP A 1 242 ? -23.338 -6.675 20.202 1.00 89.19 242 ASP A O 1
ATOM 1879 N N . THR A 1 243 ? -23.851 -7.160 22.335 1.00 93.50 243 THR A N 1
ATOM 1880 C CA . THR A 1 243 ? -23.862 -5.765 22.791 1.00 93.50 243 THR A CA 1
ATOM 1881 C C . THR A 1 243 ? -22.904 -5.561 23.952 1.00 93.50 243 THR A C 1
ATOM 1883 O O . THR A 1 243 ? -22.638 -6.492 24.703 1.00 93.50 243 THR A O 1
ATOM 1886 N N . VAL A 1 244 ? -22.367 -4.353 24.109 1.00 94.38 244 VAL A N 1
ATOM 1887 C CA . VAL A 1 244 ? -21.545 -3.959 25.271 1.00 94.38 244 VAL A CA 1
ATOM 1888 C C . VAL A 1 244 ? -21.943 -2.568 25.747 1.00 94.38 244 VAL A C 1
ATOM 1890 O O . VAL A 1 244 ? -22.489 -1.784 24.968 1.00 94.38 244 VAL A O 1
ATOM 1893 N N . ALA A 1 245 ? -21.664 -2.246 27.008 1.00 94.25 245 ALA A N 1
ATOM 1894 C CA . ALA A 1 245 ? -21.883 -0.896 27.518 1.00 94.25 245 ALA A CA 1
ATOM 1895 C C . ALA A 1 245 ? -20.938 0.106 26.830 1.00 94.25 245 ALA A C 1
ATOM 1897 O O . ALA A 1 245 ? -19.739 -0.154 26.681 1.00 94.25 245 ALA A O 1
ATOM 1898 N N . TYR A 1 246 ? -21.468 1.262 26.426 1.00 94.00 246 TYR A N 1
ATOM 1899 C CA . TYR A 1 246 ? -20.680 2.352 25.849 1.00 94.00 246 TYR A CA 1
ATOM 1900 C C . TYR A 1 246 ? -19.572 2.807 26.801 1.00 94.00 246 TYR A C 1
ATOM 1902 O O . TYR A 1 246 ? -18.427 2.975 26.374 1.00 94.00 246 TYR A O 1
ATOM 1910 N N . SER A 1 247 ? -19.896 2.933 28.092 1.00 93.69 247 SER A N 1
ATOM 1911 C CA . SER A 1 247 ? -18.938 3.275 29.146 1.00 93.69 247 SER A CA 1
ATOM 1912 C C . SER A 1 247 ? -17.711 2.354 29.146 1.00 93.69 247 SER A C 1
ATOM 1914 O O . SER A 1 247 ? -16.587 2.849 29.197 1.00 93.69 247 SER A O 1
ATOM 1916 N N . CYS A 1 248 ? -17.910 1.043 28.969 1.00 94.75 248 CYS A N 1
ATOM 1917 C CA . CYS A 1 248 ? -16.822 0.068 28.907 1.00 94.75 248 CYS A CA 1
ATOM 1918 C C . CYS A 1 248 ? -15.897 0.295 27.704 1.00 94.75 248 CYS A C 1
ATOM 1920 O O . CYS A 1 248 ? -14.674 0.303 27.850 1.00 94.75 248 CYS A O 1
ATOM 1922 N N . ILE A 1 249 ? -16.459 0.519 26.508 1.00 94.12 249 ILE A N 1
ATOM 1923 C CA . ILE A 1 249 ? -15.644 0.790 25.312 1.00 94.12 249 ILE A CA 1
ATOM 1924 C C . ILE A 1 249 ? -14.791 2.050 25.516 1.00 94.12 249 ILE A C 1
ATOM 1926 O O . ILE A 1 249 ? -13.622 2.067 25.130 1.00 94.12 249 ILE A O 1
ATOM 1930 N N . VAL A 1 250 ? -15.366 3.099 26.110 1.00 93.56 250 VAL A N 1
ATOM 1931 C CA . VAL A 1 250 ? -14.663 4.364 26.362 1.00 93.56 250 VAL A CA 1
ATOM 1932 C C . VAL A 1 250 ? -13.552 4.176 27.398 1.00 93.56 250 VAL A C 1
ATOM 1934 O O . VAL A 1 250 ? -12.425 4.614 27.159 1.00 93.56 250 VAL A O 1
ATOM 1937 N N . GLU A 1 251 ? -13.833 3.474 28.498 1.00 94.44 251 GLU A N 1
ATOM 1938 C CA . GLU A 1 251 ? -12.858 3.164 29.555 1.00 94.44 251 GLU A CA 1
ATOM 1939 C C . GLU A 1 251 ? -11.665 2.356 29.022 1.00 94.44 251 GLU A C 1
ATOM 1941 O O . GLU A 1 251 ? -10.509 2.666 29.318 1.00 94.44 251 GLU A O 1
ATOM 1946 N N . HIS A 1 252 ? -11.926 1.365 28.167 1.00 95.44 252 HIS A N 1
ATOM 1947 C CA . HIS A 1 252 ? -10.901 0.490 27.594 1.00 95.44 252 HIS A CA 1
ATOM 1948 C C . HIS A 1 252 ? -10.386 0.946 26.222 1.00 95.44 252 HIS A C 1
ATOM 1950 O O . HIS A 1 252 ? -9.661 0.203 25.554 1.00 95.44 252 HIS A O 1
ATOM 1956 N N . SER A 1 253 ? -10.711 2.166 25.797 1.00 93.31 253 SER A N 1
ATOM 1957 C CA . SER A 1 253 ? -10.426 2.663 24.448 1.00 93.31 253 SER A CA 1
ATOM 1958 C C . SER A 1 253 ? -8.936 2.601 24.084 1.00 93.31 253 SER A C 1
ATOM 1960 O O . SER A 1 253 ? -8.581 2.025 23.055 1.00 93.31 253 SER A O 1
ATOM 1962 N N . THR A 1 254 ? -8.046 3.053 24.973 1.00 91.94 254 THR A N 1
ATOM 1963 C CA . THR A 1 254 ? -6.583 2.972 24.790 1.00 91.94 254 THR A CA 1
ATOM 1964 C C . THR A 1 254 ? -6.065 1.533 24.725 1.00 91.94 254 THR A C 1
ATOM 1966 O O . THR A 1 254 ? -5.145 1.220 23.968 1.00 91.94 254 THR A O 1
ATOM 1969 N N . GLN A 1 255 ? -6.645 0.616 25.506 1.00 94.94 255 GLN A N 1
ATOM 1970 C CA . GLN A 1 255 ? -6.247 -0.796 25.483 1.00 94.94 255 GLN A CA 1
ATOM 1971 C C . GLN A 1 255 ? -6.710 -1.481 24.195 1.00 94.94 255 GLN A C 1
ATOM 1973 O O . GLN A 1 255 ? -5.955 -2.264 23.613 1.00 94.94 255 GLN A O 1
ATOM 1978 N N . LEU A 1 256 ? -7.924 -1.165 23.735 1.00 94.69 256 LEU A N 1
ATOM 1979 C CA . LEU A 1 256 ? -8.473 -1.627 22.465 1.00 94.69 256 LEU A CA 1
ATOM 1980 C C . LEU A 1 256 ? -7.590 -1.163 21.304 1.00 94.69 256 LEU A C 1
ATOM 1982 O O . LEU A 1 256 ? -7.169 -1.999 20.503 1.00 94.69 256 LEU A O 1
ATOM 1986 N N . GLN A 1 257 ? -7.254 0.129 21.259 1.00 91.31 257 GLN A N 1
ATOM 1987 C CA . GLN A 1 257 ? -6.344 0.708 20.265 1.00 91.31 257 GLN A CA 1
ATOM 1988 C C . GLN A 1 257 ? -4.986 0.008 20.284 1.00 91.31 257 GLN A C 1
ATOM 1990 O O . GLN A 1 257 ? -4.593 -0.574 19.282 1.00 91.31 257 GLN A O 1
ATOM 1995 N N . SER A 1 258 ? -4.320 -0.073 21.441 1.00 91.69 258 SER A N 1
ATOM 1996 C CA . SER A 1 258 ? -2.998 -0.706 21.548 1.00 91.69 258 SER A CA 1
ATOM 1997 C C . SER A 1 258 ? -2.986 -2.170 21.082 1.00 91.69 258 SER A C 1
ATOM 1999 O O . SER A 1 258 ? -2.027 -2.633 20.452 1.00 91.69 258 SER A O 1
ATOM 2001 N N . GLN A 1 259 ? -4.048 -2.931 21.373 1.00 95.50 259 GLN A N 1
ATOM 2002 C CA . GLN A 1 259 ? -4.180 -4.303 20.877 1.00 95.50 259 GLN A CA 1
ATOM 2003 C C . GLN A 1 259 ? -4.436 -4.358 19.367 1.00 95.50 259 GLN A C 1
ATOM 2005 O O . GLN A 1 259 ? -3.915 -5.259 18.698 1.00 95.50 259 GLN A O 1
ATOM 2010 N N . MET A 1 260 ? -5.210 -3.410 18.835 1.00 93.88 260 MET A N 1
ATOM 2011 C CA . MET A 1 260 ? -5.469 -3.287 17.405 1.00 93.88 260 MET A CA 1
ATOM 2012 C C . MET A 1 260 ? -4.201 -2.886 16.647 1.00 93.88 260 MET A C 1
ATOM 2014 O O . MET A 1 260 ? -3.846 -3.564 15.687 1.00 93.88 260 MET A O 1
ATOM 2018 N N . ASP A 1 261 ? -3.451 -1.900 17.133 1.00 90.00 261 ASP A N 1
ATOM 2019 C CA . ASP A 1 261 ? -2.181 -1.450 16.555 1.00 90.00 261 ASP A CA 1
ATOM 2020 C C . ASP A 1 261 ? -1.161 -2.582 16.525 1.00 90.00 261 ASP A C 1
ATOM 2022 O O . ASP A 1 261 ? -0.520 -2.833 15.507 1.00 90.00 261 ASP A O 1
ATOM 2026 N N . ARG A 1 262 ? -1.060 -3.357 17.613 1.00 92.56 262 ARG A N 1
ATOM 2027 C CA . ARG A 1 262 ? -0.192 -4.542 17.649 1.00 92.56 262 ARG A CA 1
ATOM 2028 C C . ARG A 1 262 ? -0.610 -5.586 16.616 1.00 92.56 262 ARG A C 1
ATOM 2030 O O . ARG A 1 262 ? 0.251 -6.228 16.011 1.00 92.56 262 ARG A O 1
ATOM 2037 N N . PHE A 1 263 ? -1.914 -5.806 16.441 1.00 94.00 263 PHE A N 1
ATOM 2038 C CA . PHE A 1 263 ? -2.421 -6.729 15.428 1.00 94.00 263 PHE A CA 1
ATOM 2039 C C . PHE A 1 263 ? -2.118 -6.225 14.015 1.00 94.00 263 PHE A C 1
ATOM 2041 O O . PHE A 1 263 ? -1.613 -6.999 13.198 1.00 94.00 263 PHE A O 1
ATOM 2048 N N . VAL A 1 264 ? -2.397 -4.952 13.741 1.00 92.06 264 VAL A N 1
ATOM 2049 C CA . VAL A 1 264 ? -2.147 -4.299 12.455 1.00 92.06 264 VAL A CA 1
ATOM 2050 C C . VAL A 1 264 ? -0.658 -4.335 12.138 1.00 92.06 264 VAL A C 1
ATOM 2052 O O . VAL A 1 264 ? -0.280 -4.959 11.151 1.00 92.06 264 VAL A O 1
ATOM 2055 N N . GLY A 1 265 ? 0.189 -3.790 13.013 1.00 89.62 265 GLY A N 1
ATOM 2056 C CA . GLY A 1 265 ? 1.639 -3.728 12.830 1.00 89.62 265 GLY A CA 1
ATOM 2057 C C . GLY A 1 265 ? 2.256 -5.099 12.564 1.00 89.62 265 GLY A C 1
ATOM 2058 O O . GLY A 1 265 ? 2.945 -5.285 11.567 1.00 89.62 265 GLY A O 1
ATOM 2059 N N . LYS A 1 266 ? 1.902 -6.120 13.359 1.00 92.88 266 LYS A N 1
ATOM 2060 C CA . LYS A 1 266 ? 2.401 -7.490 13.143 1.00 92.88 266 LYS A CA 1
ATOM 2061 C C . LYS A 1 266 ? 2.028 -8.054 11.767 1.00 92.88 266 LYS A C 1
ATOM 2063 O O . LYS A 1 266 ? 2.830 -8.759 11.150 1.00 92.88 266 LYS A O 1
ATOM 2068 N N . ASN A 1 267 ? 0.793 -7.835 11.313 1.00 92.31 267 ASN A N 1
ATOM 2069 C CA . ASN A 1 267 ? 0.344 -8.355 10.021 1.00 92.31 267 ASN A CA 1
ATOM 2070 C C . ASN A 1 267 ? 0.874 -7.513 8.850 1.00 92.31 267 ASN A C 1
ATOM 2072 O O . ASN A 1 267 ? 1.177 -8.088 7.802 1.00 92.31 267 ASN A O 1
ATOM 2076 N N . LEU A 1 268 ? 1.056 -6.203 9.035 1.00 89.75 268 LEU A N 1
ATOM 2077 C CA . LEU A 1 268 ? 1.727 -5.323 8.078 1.00 89.75 268 LEU A CA 1
ATOM 2078 C C . LEU A 1 268 ? 3.182 -5.744 7.886 1.00 89.75 268 LEU A C 1
ATOM 2080 O O . LEU A 1 268 ? 3.572 -6.006 6.755 1.00 89.75 268 LEU A O 1
ATOM 2084 N N . ASP A 1 269 ? 3.945 -5.935 8.965 1.00 87.62 269 ASP A N 1
ATOM 2085 C CA . ASP A 1 269 ? 5.339 -6.394 8.908 1.00 87.62 269 ASP A CA 1
ATOM 2086 C C . ASP A 1 269 ? 5.475 -7.714 8.147 1.00 87.62 269 ASP A C 1
ATOM 2088 O O . ASP A 1 269 ? 6.362 -7.890 7.307 1.00 87.62 269 ASP A O 1
ATOM 2092 N N . ARG A 1 270 ? 4.568 -8.660 8.419 1.00 91.62 270 ARG A N 1
ATOM 2093 C CA . ARG A 1 270 ? 4.552 -9.958 7.741 1.00 91.62 270 ARG A CA 1
ATOM 2094 C C . ARG A 1 270 ? 4.247 -9.816 6.251 1.00 91.62 270 ARG A C 1
ATOM 2096 O O . ARG A 1 270 ? 4.942 -10.428 5.437 1.00 91.62 270 ARG A O 1
ATOM 2103 N N . THR A 1 271 ? 3.216 -9.045 5.908 1.00 90.94 271 THR A N 1
ATOM 2104 C CA . THR A 1 271 ? 2.802 -8.806 4.516 1.00 90.94 271 THR A CA 1
ATOM 2105 C C . THR A 1 271 ? 3.916 -8.102 3.756 1.00 90.94 271 THR A C 1
ATOM 2107 O O . THR A 1 271 ? 4.317 -8.548 2.685 1.00 90.94 271 THR A O 1
ATOM 2110 N N . LEU A 1 272 ? 4.494 -7.066 4.358 1.00 86.94 272 LEU A N 1
ATOM 2111 C CA . LEU A 1 272 ? 5.599 -6.311 3.802 1.00 86.94 272 LEU A CA 1
ATOM 2112 C C . LEU A 1 272 ? 6.819 -7.194 3.544 1.00 86.94 272 LEU A C 1
ATOM 2114 O O . LEU A 1 272 ? 7.362 -7.198 2.442 1.00 86.94 272 LEU A O 1
ATOM 2118 N N . ALA A 1 273 ? 7.240 -7.980 4.535 1.00 88.12 273 ALA A N 1
ATOM 2119 C CA . ALA A 1 273 ? 8.370 -8.885 4.368 1.00 88.12 273 ALA A CA 1
ATOM 2120 C C . ALA A 1 273 ? 8.148 -9.864 3.205 1.00 88.12 273 ALA A C 1
ATOM 2122 O O . ALA A 1 273 ? 9.100 -10.204 2.503 1.00 88.12 273 ALA A O 1
ATOM 2123 N N . PHE A 1 274 ? 6.905 -10.303 2.987 1.00 90.75 274 PHE A N 1
ATOM 2124 C CA . PHE A 1 274 ? 6.553 -11.163 1.864 1.00 90.75 274 PHE A CA 1
ATOM 2125 C C . PHE A 1 274 ? 6.602 -10.413 0.525 1.00 90.75 274 PHE A C 1
ATOM 2127 O O . PHE A 1 274 ? 7.314 -10.848 -0.383 1.00 90.75 274 PHE A O 1
ATOM 2134 N N . VAL A 1 275 ? 5.901 -9.279 0.416 1.00 89.25 275 VAL A N 1
ATOM 2135 C CA . VAL A 1 275 ? 5.836 -8.458 -0.805 1.00 89.25 275 VAL A CA 1
ATOM 2136 C C . VAL A 1 275 ? 7.238 -8.033 -1.242 1.00 89.25 275 VAL A C 1
ATOM 2138 O O . VAL A 1 275 ? 7.614 -8.248 -2.392 1.00 89.25 275 VAL A O 1
ATOM 2141 N N . THR A 1 276 ? 8.055 -7.539 -0.314 1.00 86.12 276 THR A N 1
ATOM 2142 C CA . THR A 1 276 ? 9.421 -7.085 -0.599 1.00 86.12 276 THR A CA 1
ATOM 2143 C C . THR A 1 276 ? 10.345 -8.216 -1.031 1.00 86.12 276 THR A C 1
ATOM 2145 O O . THR A 1 276 ? 11.112 -8.049 -1.974 1.00 86.12 276 THR A O 1
ATOM 2148 N N . LYS A 1 277 ? 10.294 -9.380 -0.370 1.00 87.31 277 LYS A N 1
ATOM 2149 C CA . LYS A 1 277 ? 11.240 -10.474 -0.656 1.00 87.31 277 LYS A CA 1
ATOM 2150 C C . LYS A 1 277 ? 10.853 -11.332 -1.852 1.00 87.31 277 LYS A C 1
ATOM 2152 O O . LYS A 1 277 ? 11.716 -12.019 -2.393 1.00 87.31 277 LYS A O 1
ATOM 2157 N N . ARG A 1 278 ? 9.569 -11.383 -2.209 1.00 90.38 278 ARG A N 1
ATOM 2158 C CA . ARG A 1 278 ? 9.063 -12.326 -3.218 1.00 90.38 278 ARG A CA 1
ATOM 2159 C C . ARG A 1 278 ? 8.390 -11.644 -4.390 1.00 90.38 278 ARG A C 1
ATOM 2161 O O . ARG A 1 278 ? 8.702 -11.982 -5.527 1.00 90.38 278 ARG A O 1
ATOM 2168 N N . GLU A 1 279 ? 7.489 -10.709 -4.127 1.00 90.50 279 GLU A N 1
ATOM 2169 C CA . GLU A 1 279 ? 6.616 -10.170 -5.169 1.00 90.50 279 GLU A CA 1
ATOM 2170 C C . GLU A 1 279 ? 7.263 -9.020 -5.936 1.00 90.50 279 GLU A C 1
ATOM 2172 O O . GLU A 1 279 ? 7.261 -9.037 -7.163 1.00 90.50 279 GLU A O 1
ATOM 2177 N N . LEU A 1 280 ? 7.902 -8.068 -5.249 1.00 87.25 280 LEU A N 1
ATOM 2178 C CA . LEU A 1 280 ? 8.597 -6.963 -5.914 1.00 87.25 280 LEU A CA 1
ATOM 2179 C C . LEU A 1 280 ? 9.706 -7.433 -6.870 1.00 87.25 280 LEU A C 1
ATOM 2181 O O . LEU A 1 280 ? 9.720 -6.955 -8.005 1.00 87.25 280 LEU A O 1
ATOM 2185 N N . PRO A 1 281 ? 10.573 -8.403 -6.513 1.00 86.94 281 PRO A N 1
ATOM 2186 C CA . PRO A 1 281 ? 11.558 -8.936 -7.452 1.00 86.94 281 PRO A CA 1
ATOM 2187 C C . PRO A 1 281 ? 10.925 -9.566 -8.698 1.00 86.94 281 PRO A C 1
ATOM 2189 O O . PRO A 1 281 ? 11.410 -9.363 -9.809 1.00 86.94 281 PRO A O 1
ATOM 2192 N N . ARG A 1 282 ? 9.810 -10.293 -8.541 1.00 88.81 282 ARG A N 1
ATOM 2193 C CA . ARG A 1 282 ? 9.077 -10.886 -9.673 1.00 88.81 282 ARG A CA 1
ATOM 2194 C C . ARG A 1 282 ? 8.454 -9.820 -10.560 1.00 88.81 282 ARG A C 1
ATOM 2196 O O . ARG A 1 282 ? 8.527 -9.916 -11.783 1.00 88.81 282 ARG A O 1
ATOM 2203 N N . LEU A 1 283 ? 7.864 -8.799 -9.946 1.00 87.12 283 LEU A N 1
ATOM 2204 C CA . LEU A 1 283 ? 7.281 -7.667 -10.651 1.00 87.12 283 LEU A CA 1
ATOM 2205 C C . LEU A 1 283 ? 8.358 -6.913 -11.444 1.00 87.12 283 LEU A C 1
ATOM 2207 O O . LEU A 1 283 ? 8.129 -6.527 -12.590 1.00 87.12 283 LEU A O 1
ATOM 2211 N N . PHE A 1 284 ? 9.557 -6.777 -10.872 1.00 84.81 284 PHE A N 1
ATOM 2212 C CA . PHE A 1 284 ? 10.721 -6.197 -11.535 1.00 84.81 284 PHE A CA 1
ATOM 2213 C C . PHE A 1 284 ? 11.197 -7.033 -12.721 1.00 84.81 284 PHE A C 1
ATOM 2215 O O . PHE A 1 284 ? 11.382 -6.495 -13.811 1.00 84.81 284 PHE A O 1
ATOM 2222 N N . GLU A 1 285 ? 11.353 -8.344 -12.540 1.00 86.19 285 GLU A N 1
ATOM 2223 C CA . GLU A 1 285 ? 11.766 -9.260 -13.605 1.00 86.19 285 GLU A CA 1
ATOM 2224 C C . GLU A 1 285 ? 10.767 -9.258 -14.772 1.00 86.19 285 GLU A C 1
ATOM 2226 O O . GLU A 1 285 ? 11.168 -9.115 -15.930 1.00 86.19 285 GLU A O 1
ATOM 2231 N N . ALA A 1 286 ? 9.467 -9.339 -14.470 1.00 86.94 286 ALA A N 1
ATOM 2232 C CA . ALA A 1 286 ? 8.405 -9.267 -15.469 1.00 86.94 286 ALA A CA 1
ATOM 2233 C C . ALA A 1 286 ? 8.456 -7.939 -16.236 1.00 86.94 286 ALA A C 1
ATOM 2235 O O . ALA A 1 286 ? 8.490 -7.929 -17.467 1.00 86.94 286 ALA A O 1
ATOM 2236 N N . THR A 1 287 ? 8.564 -6.823 -15.513 1.00 86.31 287 THR A N 1
ATOM 2237 C CA . THR A 1 287 ? 8.680 -5.487 -16.107 1.00 86.31 287 THR A CA 1
ATOM 2238 C C . THR A 1 287 ? 9.915 -5.380 -17.004 1.00 86.31 287 THR A C 1
ATOM 2240 O O . THR A 1 287 ? 9.821 -4.931 -18.145 1.00 86.31 287 THR A O 1
ATOM 2243 N N . ALA A 1 288 ? 11.081 -5.826 -16.532 1.00 85.56 288 ALA A N 1
ATOM 2244 C CA . ALA A 1 288 ? 12.321 -5.788 -17.299 1.00 85.56 288 ALA A CA 1
ATOM 2245 C C . ALA A 1 288 ? 12.233 -6.639 -18.578 1.00 85.56 288 ALA A C 1
ATOM 2247 O O . ALA A 1 288 ? 12.699 -6.205 -19.635 1.00 85.56 288 ALA A O 1
ATOM 2248 N N . SER A 1 289 ? 11.604 -7.816 -18.502 1.00 87.06 289 SER A N 1
ATOM 2249 C CA . SER A 1 289 ? 11.350 -8.695 -19.649 1.00 87.06 289 SER A CA 1
ATOM 2250 C C . SER A 1 289 ? 10.433 -8.043 -20.693 1.00 87.06 289 SER A C 1
ATOM 2252 O O . SER A 1 289 ? 10.724 -8.084 -21.896 1.00 87.06 289 SER A O 1
ATOM 2254 N N . GLU A 1 290 ? 9.356 -7.390 -20.254 1.00 87.00 290 GLU A N 1
ATOM 2255 C CA . GLU A 1 290 ? 8.437 -6.672 -21.146 1.00 87.00 290 GLU A CA 1
ATOM 2256 C C . GLU A 1 290 ? 9.129 -5.488 -21.827 1.00 87.00 290 GLU A C 1
ATOM 2258 O O . GLU A 1 290 ? 9.108 -5.364 -23.057 1.00 87.00 290 GLU A O 1
ATOM 2263 N N . VAL A 1 291 ? 9.850 -4.663 -21.061 1.00 87.62 291 VAL A N 1
ATOM 2264 C CA . VAL A 1 291 ? 10.616 -3.548 -21.633 1.00 87.62 291 VAL A CA 1
ATOM 2265 C C . VAL A 1 291 ? 11.665 -4.059 -22.622 1.00 87.62 291 VAL A C 1
ATOM 2267 O O . VAL A 1 291 ? 11.849 -3.471 -23.691 1.00 87.62 291 VAL A O 1
ATOM 2270 N N . HIS A 1 292 ? 12.332 -5.174 -22.317 1.00 88.06 292 HIS A N 1
ATOM 2271 C CA . HIS A 1 292 ? 13.313 -5.769 -23.219 1.00 88.06 292 HIS A CA 1
ATOM 2272 C C . HIS A 1 292 ? 12.673 -6.188 -24.547 1.00 88.06 292 HIS A C 1
ATOM 2274 O O . HIS A 1 292 ? 13.226 -5.910 -25.614 1.00 88.06 292 HIS A O 1
ATOM 2280 N N . SER A 1 293 ? 11.486 -6.790 -24.493 1.00 86.81 293 SER A N 1
ATOM 2281 C CA . SER A 1 293 ? 10.720 -7.197 -25.674 1.00 86.81 293 SER A CA 1
ATOM 2282 C C . SER A 1 293 ? 10.324 -5.999 -26.543 1.00 86.81 293 SER A C 1
ATOM 2284 O O . SER A 1 293 ? 10.488 -6.042 -27.768 1.00 86.81 293 SER A O 1
ATOM 2286 N N . VAL A 1 294 ? 9.901 -4.893 -25.922 1.00 87.50 294 VAL A N 1
ATOM 2287 C CA . VAL A 1 294 ? 9.632 -3.627 -26.623 1.00 87.50 294 VAL A CA 1
ATOM 2288 C C . VAL A 1 294 ? 10.901 -3.104 -27.302 1.00 87.50 294 VAL A C 1
ATOM 2290 O O . VAL A 1 294 ? 10.879 -2.792 -28.495 1.00 87.50 294 VAL A O 1
ATOM 2293 N N . LEU A 1 295 ? 12.036 -3.060 -26.598 1.00 87.56 295 LEU A N 1
ATOM 2294 C CA . LEU A 1 295 ? 13.289 -2.593 -27.198 1.00 87.56 295 LEU A CA 1
ATOM 2295 C C . LEU A 1 295 ? 13.766 -3.488 -28.345 1.00 87.56 295 LEU A C 1
ATOM 2297 O O . LEU A 1 295 ? 14.251 -2.974 -29.353 1.00 87.56 295 LEU A O 1
ATOM 2301 N N . LEU A 1 296 ? 13.622 -4.812 -28.232 1.00 88.88 296 LEU A N 1
ATOM 2302 C CA . LEU A 1 296 ? 13.941 -5.742 -29.317 1.00 88.88 296 LEU A CA 1
ATOM 2303 C C . LEU A 1 296 ? 13.119 -5.440 -30.571 1.00 88.88 296 LEU A C 1
ATOM 2305 O O . LEU A 1 296 ? 13.675 -5.416 -31.672 1.00 88.88 296 LEU A O 1
ATOM 2309 N N . TYR A 1 297 ? 11.823 -5.168 -30.409 1.00 89.00 297 TYR A N 1
ATOM 2310 C CA . TYR A 1 297 ? 10.955 -4.777 -31.514 1.00 89.00 297 TYR A CA 1
ATOM 2311 C C . TYR A 1 297 ? 11.430 -3.474 -32.171 1.00 89.00 297 TYR A C 1
ATOM 2313 O O . TYR A 1 297 ? 11.633 -3.436 -33.387 1.00 89.00 297 TYR A O 1
ATOM 2321 N N . PHE A 1 298 ? 11.687 -2.427 -31.381 1.00 85.56 298 PHE A N 1
ATOM 2322 C CA . PHE A 1 298 ? 12.175 -1.146 -31.902 1.00 85.56 298 PHE A CA 1
ATOM 2323 C C . PHE A 1 298 ? 13.525 -1.285 -32.612 1.00 85.56 298 PHE A C 1
ATOM 2325 O O . PHE A 1 298 ? 13.686 -0.795 -33.730 1.00 85.56 298 PHE A O 1
ATOM 2332 N N . ASN A 1 299 ? 14.465 -2.023 -32.024 1.00 86.81 299 ASN A N 1
ATOM 2333 C CA . ASN A 1 299 ? 15.764 -2.295 -32.633 1.00 86.81 299 ASN A CA 1
ATOM 2334 C C . ASN A 1 299 ? 15.635 -3.021 -33.976 1.00 86.81 299 ASN A C 1
ATOM 2336 O O . ASN A 1 299 ? 16.336 -2.697 -34.930 1.00 86.81 299 ASN A O 1
ATOM 2340 N N . ARG A 1 300 ? 14.730 -4.002 -34.060 1.00 88.19 300 ARG A N 1
ATOM 2341 C CA . ARG A 1 300 ? 14.553 -4.829 -35.257 1.00 88.19 300 ARG A CA 1
ATOM 2342 C C . ARG A 1 300 ? 13.765 -4.141 -36.365 1.00 88.19 300 ARG A C 1
ATOM 2344 O O . ARG A 1 300 ? 14.007 -4.438 -37.530 1.00 88.19 300 ARG A O 1
ATOM 2351 N N . HIS A 1 301 ? 12.797 -3.295 -36.025 1.00 85.50 301 HIS A N 1
ATOM 2352 C CA . HIS A 1 301 ? 11.835 -2.774 -37.000 1.00 85.50 301 HIS A CA 1
ATOM 2353 C C . HIS A 1 301 ? 11.987 -1.275 -37.257 1.00 85.50 301 HIS A C 1
ATOM 2355 O O . HIS A 1 301 ? 11.823 -0.842 -38.396 1.00 85.50 301 HIS A O 1
ATOM 2361 N N . VAL A 1 302 ? 12.355 -0.491 -36.244 1.00 82.12 302 VAL A N 1
ATOM 2362 C CA . VAL A 1 302 ? 12.472 0.972 -36.352 1.00 82.12 302 VAL A CA 1
ATOM 2363 C C . VAL A 1 302 ? 13.918 1.386 -36.613 1.00 82.12 302 VAL A C 1
ATOM 2365 O O . VAL A 1 302 ? 14.177 2.153 -37.534 1.00 82.12 302 VAL A O 1
ATOM 2368 N N . LEU A 1 303 ? 14.865 0.823 -35.861 1.00 80.81 303 LEU A N 1
ATOM 2369 C CA . LEU A 1 303 ? 16.285 1.194 -35.913 1.00 80.81 303 LEU A CA 1
ATOM 2370 C C . LEU A 1 303 ? 17.134 0.289 -36.819 1.00 80.81 303 LEU A C 1
ATOM 2372 O O . LEU A 1 303 ? 18.349 0.440 -36.863 1.00 80.81 303 LEU A O 1
ATOM 2376 N N . HIS A 1 304 ? 16.514 -0.622 -37.574 1.00 78.19 304 HIS A N 1
ATOM 2377 C CA . HIS A 1 304 ? 17.214 -1.637 -38.375 1.00 78.19 304 HIS A CA 1
ATOM 2378 C C . HIS A 1 304 ? 18.218 -1.072 -39.391 1.00 78.19 304 HIS A C 1
ATOM 2380 O O . HIS A 1 304 ? 19.175 -1.750 -39.750 1.00 78.19 304 HIS A O 1
ATOM 2386 N N . SER A 1 305 ? 17.975 0.145 -39.881 1.00 73.88 305 SER A N 1
ATOM 2387 C CA . SER A 1 305 ? 18.817 0.843 -40.856 1.00 73.88 305 SER A CA 1
ATOM 2388 C C . SER A 1 305 ? 19.794 1.830 -40.217 1.00 73.88 305 SER A C 1
ATOM 2390 O O . SER A 1 305 ? 20.536 2.497 -40.932 1.00 73.88 305 SER A O 1
ATOM 2392 N N . SER A 1 306 ? 19.758 1.980 -38.892 1.00 71.62 306 SER A N 1
ATOM 2393 C CA . SER A 1 306 ? 20.696 2.811 -38.147 1.00 71.62 306 SER A CA 1
ATOM 2394 C C . SER A 1 306 ? 21.757 1.932 -37.498 1.00 71.62 306 SER A C 1
ATOM 2396 O O . SER A 1 306 ? 21.427 0.893 -36.934 1.00 71.62 306 SER A O 1
ATOM 2398 N N . ASP A 1 307 ? 23.010 2.383 -37.476 1.00 78.31 307 ASP A N 1
ATOM 2399 C CA . ASP A 1 307 ? 24.081 1.759 -36.683 1.00 78.31 307 ASP A CA 1
ATOM 2400 C C . ASP A 1 307 ? 23.885 1.997 -35.172 1.00 78.31 307 ASP A C 1
ATOM 2402 O O . ASP A 1 307 ? 24.844 2.132 -34.422 1.00 78.31 307 ASP A O 1
ATOM 2406 N N . LYS A 1 308 ? 22.640 2.118 -34.707 1.00 77.94 308 LYS A N 1
ATOM 2407 C CA . LYS A 1 308 ? 22.275 2.431 -33.329 1.00 77.94 308 LYS A CA 1
ATOM 2408 C C . LYS A 1 308 ? 21.351 1.359 -32.785 1.00 77.94 308 LYS A C 1
ATOM 2410 O O . LYS A 1 308 ? 20.432 0.907 -33.466 1.00 77.94 308 LYS A O 1
ATOM 2415 N N . ARG A 1 309 ? 21.577 0.963 -31.536 1.00 82.00 309 ARG A N 1
ATOM 2416 C CA . ARG A 1 309 ? 20.743 -0.015 -30.829 1.00 82.00 309 ARG A CA 1
ATOM 2417 C C . ARG A 1 309 ? 20.408 0.504 -29.443 1.00 82.00 309 ARG A C 1
ATOM 2419 O O . ARG A 1 309 ? 21.283 0.968 -28.724 1.00 82.00 309 ARG A O 1
ATOM 2426 N N . LEU A 1 310 ? 19.144 0.392 -29.065 1.00 82.50 310 LEU A N 1
ATOM 2427 C CA . LEU A 1 310 ? 18.678 0.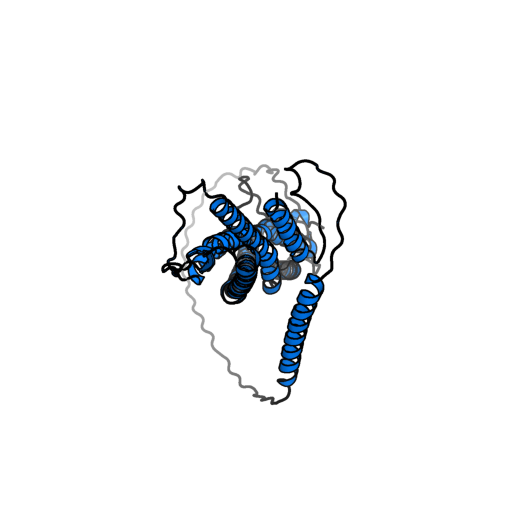677 -27.716 1.00 82.50 310 LEU A CA 1
ATOM 2428 C C . LEU A 1 310 ? 18.937 -0.527 -26.818 1.00 82.50 310 LEU A C 1
ATOM 2430 O O . LEU A 1 310 ? 18.612 -1.662 -27.177 1.00 82.50 310 LEU A O 1
ATOM 2434 N N . GLN A 1 311 ? 19.474 -0.276 -25.633 1.00 83.88 311 GLN A N 1
ATOM 2435 C CA . GLN A 1 311 ? 19.658 -1.287 -24.605 1.00 83.88 311 GLN A CA 1
ATOM 2436 C C . GLN A 1 311 ? 19.119 -0.772 -23.271 1.00 83.88 311 GLN A C 1
ATOM 2438 O O . GLN A 1 311 ? 19.298 0.399 -22.932 1.00 83.88 311 GLN A O 1
ATOM 2443 N N . ILE A 1 312 ? 18.487 -1.662 -22.503 1.00 79.69 312 ILE A N 1
ATOM 2444 C CA . ILE A 1 312 ? 18.248 -1.414 -21.082 1.00 79.69 312 ILE A CA 1
ATOM 2445 C C . ILE A 1 312 ? 19.576 -1.576 -20.357 1.00 79.69 312 ILE A C 1
ATOM 2447 O O . ILE A 1 312 ? 20.213 -2.627 -20.441 1.00 79.69 312 ILE A O 1
ATOM 2451 N N . GLN A 1 313 ? 19.949 -0.561 -19.598 1.00 77.81 313 GLN A N 1
ATOM 2452 C CA . GLN A 1 313 ? 20.902 -0.702 -18.518 1.00 77.81 313 GLN A CA 1
ATOM 2453 C C . GLN A 1 313 ? 20.119 -0.604 -17.217 1.00 77.81 313 GLN A C 1
ATOM 2455 O O . GLN A 1 313 ? 19.446 0.384 -16.938 1.00 77.81 313 GLN A O 1
ATOM 2460 N N . LEU A 1 314 ? 20.168 -1.671 -16.432 1.00 71.56 314 LEU A N 1
ATOM 2461 C CA . LEU A 1 314 ? 19.692 -1.623 -15.061 1.00 71.56 314 LEU A CA 1
ATOM 2462 C C . LEU A 1 314 ? 20.743 -0.829 -14.295 1.00 71.56 314 LEU A C 1
ATOM 2464 O O . LEU A 1 314 ? 21.915 -1.222 -14.284 1.00 71.56 314 LEU A O 1
ATOM 2468 N N . ALA A 1 315 ? 20.355 0.313 -13.730 1.00 67.12 315 ALA A N 1
ATOM 2469 C CA . ALA A 1 315 ? 21.261 1.093 -12.904 1.00 67.12 315 ALA A CA 1
ATOM 2470 C C . ALA A 1 315 ? 21.839 0.164 -11.826 1.00 67.12 315 ALA A C 1
ATOM 2472 O O . ALA A 1 315 ? 21.081 -0.433 -11.061 1.00 67.12 315 ALA A O 1
ATOM 2473 N N . ARG A 1 316 ? 23.171 0.013 -11.766 1.00 55.22 316 ARG A N 1
ATOM 2474 C CA . ARG A 1 316 ? 23.813 -0.625 -10.610 1.00 55.22 316 ARG A CA 1
ATOM 2475 C C . ARG A 1 316 ? 23.540 0.282 -9.419 1.00 55.22 316 ARG A C 1
ATOM 2477 O O . ARG A 1 316 ? 24.180 1.321 -9.287 1.00 55.22 316 ARG A O 1
ATOM 2484 N N . GLN A 1 317 ? 22.544 -0.066 -8.614 1.00 53.62 317 GLN A N 1
ATOM 2485 C CA . GLN A 1 317 ? 22.241 0.674 -7.400 1.00 53.62 317 GLN A CA 1
ATOM 2486 C C . GLN A 1 317 ? 23.443 0.540 -6.454 1.00 53.62 317 GLN A C 1
ATOM 2488 O O . GLN A 1 317 ? 23.915 -0.565 -6.189 1.00 53.62 317 GLN A O 1
ATOM 2493 N N . ALA A 1 318 ? 24.006 1.673 -6.037 1.00 42.88 318 ALA A N 1
ATOM 2494 C CA . ALA A 1 318 ? 25.123 1.715 -5.108 1.00 42.88 318 ALA A CA 1
ATOM 2495 C C . ALA A 1 318 ? 24.630 1.444 -3.674 1.00 42.88 318 ALA A C 1
ATOM 2497 O O . ALA A 1 318 ? 23.748 2.143 -3.191 1.00 42.88 318 ALA A O 1
ATOM 2498 N N . GLU A 1 319 ? 25.229 0.425 -3.053 1.00 47.84 319 GLU A N 1
ATOM 2499 C CA . GLU A 1 319 ? 25.462 0.152 -1.618 1.00 47.84 319 GLU A CA 1
ATOM 2500 C C . GLU A 1 319 ? 24.339 0.174 -0.565 1.00 47.84 319 GLU A C 1
ATOM 2502 O O . GLU A 1 319 ? 24.530 -0.492 0.452 1.00 47.84 319 GLU A O 1
ATOM 2507 N N . ASP A 1 320 ? 23.164 0.759 -0.789 1.00 51.34 320 ASP A N 1
ATOM 2508 C CA . ASP A 1 320 ? 21.997 0.405 0.031 1.00 51.34 320 ASP A CA 1
ATOM 2509 C C . ASP A 1 320 ? 21.391 -0.867 -0.557 1.00 51.34 320 ASP A C 1
ATOM 2511 O O . ASP A 1 320 ? 21.002 -0.901 -1.729 1.00 51.34 320 ASP A O 1
ATOM 2515 N N . THR A 1 321 ? 21.352 -1.951 0.225 1.00 64.75 321 THR A N 1
ATOM 2516 C CA . THR A 1 321 ? 20.718 -3.185 -0.249 1.00 64.75 321 THR A CA 1
ATOM 2517 C C . THR A 1 321 ? 19.293 -2.855 -0.688 1.00 64.75 321 THR A C 1
ATOM 2519 O O . THR A 1 321 ? 18.560 -2.164 0.016 1.00 64.75 321 THR A O 1
ATOM 2522 N N . GLU A 1 322 ? 18.898 -3.305 -1.878 1.00 63.97 322 GLU A N 1
ATOM 2523 C CA . GLU A 1 322 ? 17.583 -3.023 -2.472 1.00 63.97 322 GLU A CA 1
ATOM 2524 C C . GLU A 1 322 ? 16.429 -3.345 -1.501 1.00 63.97 322 GLU A C 1
ATOM 2526 O O . GLU A 1 322 ? 15.385 -2.707 -1.497 1.00 63.97 322 GLU A O 1
ATOM 2531 N N . GLU A 1 323 ? 16.658 -4.292 -0.596 1.00 66.44 323 GLU A N 1
ATOM 2532 C CA . GLU A 1 323 ? 15.737 -4.674 0.466 1.00 66.44 323 GLU A CA 1
ATOM 2533 C C . GLU A 1 323 ? 15.577 -3.610 1.572 1.00 66.44 323 GLU A C 1
ATOM 2535 O O . GLU A 1 323 ? 14.503 -3.486 2.161 1.00 66.44 323 GLU A O 1
ATOM 2540 N N . GLU A 1 324 ? 16.625 -2.844 1.873 1.00 74.94 324 GLU A N 1
ATOM 2541 C CA . GLU A 1 324 ? 16.681 -1.914 3.003 1.00 74.94 324 GLU A CA 1
ATOM 2542 C C . GLU A 1 324 ? 15.982 -0.587 2.711 1.00 74.94 324 GLU A C 1
ATOM 2544 O O . GLU A 1 324 ? 15.236 -0.100 3.564 1.00 74.94 324 GLU A O 1
ATOM 2549 N N . TRP A 1 325 ? 16.114 -0.046 1.494 1.00 76.88 325 TRP A N 1
ATOM 2550 C CA . TRP A 1 325 ? 15.343 1.142 1.112 1.00 76.88 325 TRP A CA 1
ATOM 2551 C C . TRP A 1 325 ? 13.851 0.820 1.004 1.00 76.88 325 TRP A C 1
ATOM 2553 O O . TRP A 1 325 ? 13.043 1.600 1.506 1.00 76.88 325 TRP A O 1
ATOM 2563 N N . ILE A 1 326 ? 13.486 -0.335 0.415 1.00 72.00 326 ILE A N 1
ATOM 2564 C CA . ILE A 1 326 ? 12.084 -0.770 0.326 1.00 72.00 326 ILE A CA 1
ATOM 2565 C C . ILE A 1 326 ? 11.544 -0.853 1.740 1.00 72.00 326 ILE A C 1
ATOM 2567 O O . ILE A 1 326 ? 10.566 -0.193 2.066 1.00 72.00 326 ILE A O 1
ATOM 2571 N N . ARG A 1 327 ? 12.227 -1.595 2.616 1.00 74.56 327 ARG A N 1
ATOM 2572 C CA . ARG A 1 327 ? 11.808 -1.727 4.008 1.00 74.56 327 ARG A CA 1
ATOM 2573 C C . ARG A 1 327 ? 11.635 -0.364 4.672 1.00 74.56 327 ARG A C 1
ATOM 2575 O O . ARG A 1 327 ? 10.592 -0.144 5.261 1.00 74.56 327 ARG A O 1
ATOM 2582 N N . LYS A 1 328 ? 12.590 0.558 4.538 1.00 80.44 328 LYS A N 1
ATOM 2583 C CA . LYS A 1 328 ? 12.508 1.889 5.153 1.00 80.44 328 LYS A CA 1
ATOM 2584 C C . LYS A 1 328 ? 11.325 2.707 4.633 1.00 80.44 328 LYS A C 1
ATOM 2586 O O . LYS A 1 328 ? 10.547 3.213 5.434 1.00 80.44 328 LYS A O 1
ATOM 2591 N N . GLU A 1 329 ? 11.182 2.835 3.317 1.00 77.81 329 GLU A N 1
ATOM 2592 C CA . GLU A 1 329 ? 10.108 3.624 2.703 1.00 77.81 329 GLU A CA 1
ATOM 2593 C C . GLU A 1 329 ? 8.734 3.028 2.994 1.00 77.81 329 GLU A C 1
ATOM 2595 O O . GLU A 1 329 ? 7.791 3.761 3.295 1.00 77.81 329 GLU A O 1
ATOM 2600 N N . VAL A 1 330 ? 8.623 1.700 2.940 1.00 72.06 330 VAL A N 1
ATOM 2601 C CA . VAL A 1 330 ? 7.356 1.026 3.200 1.00 72.06 330 VAL A CA 1
ATOM 2602 C C . VAL A 1 330 ? 7.013 1.058 4.689 1.00 72.06 330 VAL A C 1
ATOM 2604 O O . VAL A 1 330 ? 5.869 1.336 5.036 1.00 72.06 330 VAL A O 1
ATOM 2607 N N . SER A 1 331 ? 7.992 0.840 5.573 1.00 75.94 331 SER A N 1
ATOM 2608 C CA . SER A 1 331 ? 7.795 0.972 7.018 1.00 75.94 331 SER A CA 1
ATOM 2609 C C . SER A 1 331 ? 7.335 2.378 7.380 1.00 75.94 331 SER A C 1
ATOM 2611 O O . SER A 1 331 ? 6.387 2.490 8.135 1.00 75.94 331 SER A O 1
ATOM 2613 N N . GLN A 1 332 ? 7.898 3.437 6.791 1.00 82.38 332 GLN A N 1
ATOM 2614 C CA . GLN A 1 332 ? 7.436 4.808 7.050 1.00 82.38 332 GLN A CA 1
ATOM 2615 C C . GLN A 1 332 ? 5.982 5.040 6.624 1.00 82.38 332 GLN A C 1
ATOM 2617 O O . GLN A 1 332 ? 5.218 5.676 7.347 1.00 82.38 332 GLN A O 1
ATOM 2622 N N . VAL A 1 333 ? 5.590 4.531 5.452 1.00 80.19 333 VAL A N 1
ATOM 2623 C CA . VAL A 1 333 ? 4.215 4.675 4.947 1.00 80.19 333 VAL A CA 1
ATOM 2624 C C . VAL A 1 333 ? 3.223 3.942 5.851 1.00 80.19 333 VAL A C 1
ATOM 2626 O O . VAL A 1 333 ? 2.150 4.465 6.143 1.00 80.19 333 VAL A O 1
ATOM 2629 N N . PHE A 1 334 ? 3.589 2.757 6.335 1.00 78.00 334 PHE A N 1
ATOM 2630 C CA . PHE A 1 334 ? 2.718 1.969 7.200 1.00 78.00 334 PHE A CA 1
ATOM 2631 C C . PHE A 1 334 ? 2.772 2.353 8.671 1.00 78.00 334 PHE A C 1
ATOM 2633 O O . PHE A 1 334 ? 1.773 2.174 9.350 1.00 78.00 334 PHE A O 1
ATOM 2640 N N . GLU A 1 335 ? 3.874 2.902 9.165 1.00 79.50 335 GLU A N 1
ATOM 2641 C CA . GLU A 1 335 ? 3.955 3.481 10.506 1.00 79.50 335 GLU A CA 1
ATOM 2642 C C . GLU A 1 335 ? 3.018 4.689 10.600 1.00 79.50 335 GLU A C 1
ATOM 2644 O O . GLU A 1 335 ? 2.227 4.782 11.535 1.00 79.50 335 GLU A O 1
ATOM 2649 N N . ALA A 1 336 ? 2.986 5.533 9.563 1.00 76.88 336 ALA A N 1
ATOM 2650 C CA . ALA A 1 336 ? 2.003 6.608 9.462 1.00 76.88 336 ALA A CA 1
ATOM 2651 C C . ALA A 1 336 ? 0.554 6.082 9.445 1.00 76.88 336 ALA A C 1
ATOM 2653 O O . ALA A 1 336 ? -0.307 6.645 10.113 1.00 76.88 336 ALA A O 1
ATOM 2654 N N . ALA A 1 337 ? 0.288 4.980 8.735 1.00 76.31 337 ALA A N 1
ATOM 2655 C CA . ALA A 1 337 ? -1.041 4.363 8.682 1.00 76.31 337 ALA A CA 1
ATOM 2656 C C . ALA A 1 337 ? -1.424 3.598 9.964 1.00 76.31 337 ALA A C 1
ATOM 2658 O O . ALA A 1 337 ? -2.603 3.440 10.271 1.00 76.31 337 ALA A O 1
ATOM 2659 N N . ALA A 1 338 ? -0.438 3.093 10.707 1.00 71.62 338 ALA A N 1
ATOM 2660 C CA . ALA A 1 338 ? -0.636 2.387 11.967 1.00 71.62 338 ALA A CA 1
ATOM 2661 C C . ALA A 1 338 ? -0.905 3.355 13.128 1.00 71.62 338 ALA A C 1
ATOM 2663 O O . ALA A 1 338 ? -1.565 2.970 14.085 1.00 71.62 338 ALA A O 1
ATOM 2664 N N . HIS A 1 339 ? -0.462 4.611 13.030 1.0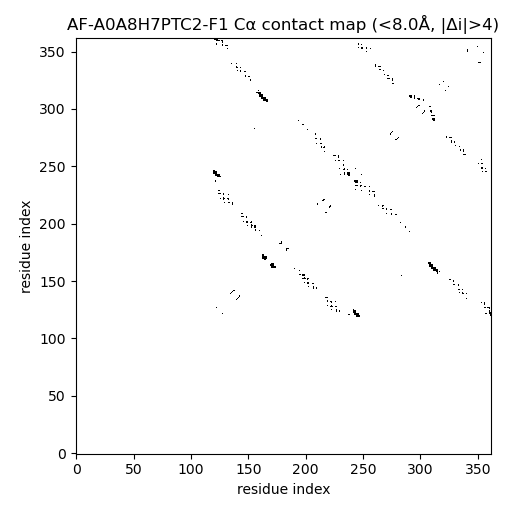0 72.56 339 HIS A N 1
ATOM 2665 C CA . HIS A 1 339 ? -0.765 5.676 13.990 1.00 72.56 339 HIS A CA 1
ATOM 2666 C C . HIS A 1 339 ? -2.015 6.476 13.593 1.00 72.56 339 HIS A C 1
ATOM 2668 O O . HIS A 1 339 ? -2.015 7.707 13.559 1.00 72.56 339 HIS A O 1
ATOM 2674 N N . TRP A 1 340 ? -3.105 5.758 13.316 1.00 72.62 340 TRP A N 1
ATOM 2675 C CA . TRP A 1 340 ? -4.371 6.302 12.816 1.00 72.62 340 TRP A CA 1
ATOM 2676 C C . TRP A 1 340 ? -5.096 7.241 13.797 1.00 72.62 340 TRP A C 1
ATOM 2678 O O . TRP A 1 340 ? -5.992 7.978 13.391 1.00 72.62 340 TRP A O 1
ATOM 2688 N N . GLU A 1 341 ? -4.710 7.249 15.074 1.00 67.19 341 GLU A N 1
ATOM 2689 C CA . GLU A 1 341 ? -5.304 8.108 16.104 1.00 67.19 341 GLU A CA 1
ATOM 2690 C C . GLU A 1 341 ? -4.875 9.581 15.986 1.00 67.19 341 GLU A C 1
ATOM 2692 O O . GLU A 1 341 ? -5.682 10.474 16.225 1.00 67.19 341 GLU A O 1
ATOM 2697 N N . HIS A 1 342 ? -3.632 9.855 15.577 1.00 62.00 342 HIS A N 1
ATOM 2698 C CA . HIS A 1 342 ? -3.077 11.219 15.565 1.00 62.00 342 HIS A CA 1
ATOM 2699 C C . HIS A 1 342 ? -3.357 12.004 14.278 1.00 62.00 342 HIS A C 1
ATOM 2701 O O . HIS A 1 342 ? -3.020 13.182 14.195 1.00 62.00 342 HIS A O 1
ATOM 2707 N N . ALA A 1 343 ? -3.934 11.356 13.264 1.00 52.47 343 ALA A N 1
ATOM 2708 C CA . ALA A 1 343 ? -4.226 11.978 11.974 1.00 52.47 343 ALA A CA 1
ATOM 2709 C C . ALA A 1 343 ? -5.602 12.667 11.925 1.00 52.47 343 ALA A C 1
ATOM 2711 O O . ALA A 1 343 ? -5.891 13.367 10.958 1.00 52.47 343 ALA A O 1
ATOM 2712 N N . ALA A 1 344 ? -6.453 12.466 12.937 1.00 51.50 344 ALA A N 1
ATOM 2713 C CA . ALA A 1 344 ? -7.710 13.190 13.061 1.00 51.50 344 ALA A CA 1
ATOM 2714 C C . ALA A 1 344 ? -7.440 14.571 13.682 1.00 51.50 344 ALA A C 1
ATOM 2716 O O . ALA A 1 344 ? -6.799 14.656 14.723 1.00 51.50 344 ALA A O 1
ATOM 2717 N N . ASP A 1 345 ? -7.904 15.608 12.985 1.00 47.47 345 ASP A N 1
ATOM 2718 C CA . ASP A 1 345 ? -7.730 17.046 13.219 1.00 47.47 345 ASP A CA 1
ATOM 2719 C C . ASP A 1 345 ? -7.709 17.525 14.686 1.00 47.47 345 ASP A C 1
ATOM 2721 O O . ASP A 1 345 ? -8.253 16.891 15.584 1.00 47.47 345 ASP A O 1
ATOM 2725 N N . GLU A 1 346 ? -7.138 18.723 14.867 1.00 52.69 346 GLU A N 1
ATOM 2726 C CA . GLU A 1 346 ? -6.881 19.535 16.076 1.00 52.69 346 GLU A CA 1
ATOM 2727 C C . GLU A 1 346 ? -8.032 19.705 17.110 1.00 52.69 346 GLU A C 1
ATOM 2729 O O . GLU A 1 346 ? -7.888 20.466 18.067 1.00 52.69 346 GLU A O 1
ATOM 2734 N N . ASP A 1 347 ? -9.152 18.989 16.993 1.00 51.97 347 ASP A N 1
ATOM 2735 C CA . ASP A 1 347 ? -10.165 18.860 18.045 1.00 51.97 347 ASP A CA 1
ATOM 2736 C C . ASP A 1 347 ? -9.706 17.819 19.094 1.00 51.97 347 ASP A C 1
ATOM 2738 O O . ASP A 1 347 ? -10.137 16.664 19.115 1.00 51.97 347 ASP A O 1
ATOM 2742 N N . GLU A 1 348 ? -8.815 18.281 19.977 1.00 47.31 348 GLU A N 1
ATOM 2743 C CA . GLU A 1 348 ? -8.021 17.618 21.035 1.00 47.31 348 GLU A CA 1
ATOM 2744 C C . GLU A 1 348 ? -8.685 16.577 21.980 1.00 47.31 348 GLU A C 1
ATOM 2746 O O . GLU A 1 348 ? -8.074 16.224 22.986 1.00 47.31 348 GLU A O 1
ATOM 2751 N N . ASN A 1 349 ? -9.893 16.045 21.757 1.00 48.62 349 ASN A N 1
ATOM 2752 C CA . ASN A 1 349 ? -10.500 15.154 22.766 1.00 48.62 349 ASN A CA 1
ATOM 2753 C C . ASN A 1 349 ? -11.457 14.055 22.286 1.00 48.62 349 ASN A C 1
ATOM 2755 O O . ASN A 1 349 ? -11.961 13.292 23.113 1.00 48.62 349 ASN A O 1
ATOM 2759 N N . ALA A 1 350 ? -11.735 13.931 20.987 1.00 54.00 350 ALA A N 1
ATOM 2760 C CA . ALA A 1 350 ? -12.652 12.896 20.512 1.00 54.00 350 ALA A CA 1
ATOM 2761 C C . ALA A 1 350 ? -11.888 11.628 20.108 1.00 54.00 350 ALA A C 1
ATOM 2763 O O . ALA A 1 350 ? -11.520 11.456 18.948 1.00 54.00 350 ALA A O 1
ATOM 2764 N N . ASN A 1 351 ? -11.696 10.712 21.063 1.00 75.38 351 ASN A N 1
ATOM 2765 C CA . ASN A 1 351 ? -11.220 9.361 20.773 1.00 75.38 351 ASN A CA 1
ATOM 2766 C C . ASN A 1 351 ? -12.094 8.738 19.661 1.00 75.38 351 ASN A C 1
ATOM 2768 O O . ASN A 1 351 ? -13.307 8.567 19.825 1.00 75.38 351 ASN A O 1
ATOM 2772 N N . SER A 1 352 ? -11.487 8.405 18.520 1.00 82.69 352 SER A N 1
ATOM 2773 C CA . SER A 1 352 ? -12.162 7.823 17.351 1.00 82.69 352 SER A CA 1
ATOM 2774 C C . SER A 1 352 ? -12.980 6.577 17.712 1.00 82.69 352 SER A C 1
ATOM 2776 O O . SER A 1 352 ? -14.086 6.393 17.199 1.00 82.69 352 SER A O 1
ATOM 2778 N N . VAL A 1 353 ? -12.508 5.777 18.672 1.00 90.38 353 VAL A N 1
ATOM 2779 C CA . VAL A 1 353 ? -13.221 4.617 19.224 1.00 90.38 353 VAL A CA 1
ATOM 2780 C C . VAL A 1 353 ? -14.554 5.029 19.850 1.00 90.38 353 VAL A C 1
ATOM 2782 O O . VAL A 1 353 ? -15.584 4.432 19.532 1.00 90.38 353 VAL A O 1
ATOM 2785 N N . ALA A 1 354 ? -14.564 6.077 20.679 1.00 91.62 354 ALA A N 1
ATOM 2786 C CA . ALA A 1 354 ? -15.778 6.584 21.321 1.00 91.62 354 ALA A CA 1
ATOM 2787 C C . ALA A 1 354 ? -16.794 7.081 20.279 1.00 91.62 354 ALA A C 1
ATOM 2789 O O . ALA A 1 354 ? -17.976 6.735 20.334 1.00 91.62 354 ALA A O 1
ATOM 2790 N N . LYS A 1 355 ? -16.322 7.805 19.256 1.00 91.75 355 LYS A N 1
ATOM 2791 C CA . LYS A 1 355 ? -17.165 8.282 18.149 1.00 91.75 355 LYS A CA 1
ATOM 2792 C C . LYS A 1 355 ? -17.843 7.129 17.405 1.00 91.75 355 LYS A C 1
ATOM 2794 O O . LYS A 1 355 ? -19.048 7.178 17.152 1.00 91.75 355 LYS A O 1
ATOM 2799 N N . PHE A 1 356 ? -17.101 6.077 17.058 1.00 94.44 356 PHE A N 1
ATOM 2800 C CA . PHE A 1 356 ? -17.684 4.922 16.369 1.00 94.44 356 PHE A CA 1
ATOM 2801 C C . PHE A 1 356 ? -18.610 4.100 17.267 1.00 94.44 356 PHE A C 1
ATOM 2803 O O . PHE A 1 356 ? -19.619 3.591 16.777 1.00 94.44 356 PHE A O 1
ATOM 2810 N N . ALA A 1 357 ? -18.321 4.011 18.567 1.00 94.44 357 ALA A N 1
ATOM 2811 C CA . ALA A 1 357 ? -19.207 3.373 19.536 1.00 94.44 357 ALA A CA 1
ATOM 2812 C C . ALA A 1 357 ? -20.547 4.120 19.646 1.00 94.44 357 ALA A C 1
ATOM 2814 O O . ALA A 1 357 ? -21.608 3.500 19.593 1.00 94.44 357 ALA A O 1
ATOM 2815 N N . GLN A 1 358 ? -20.519 5.456 19.673 1.00 94.38 358 GLN A N 1
ATOM 2816 C CA . GLN A 1 358 ? -21.728 6.284 19.684 1.00 94.38 358 GLN A CA 1
ATOM 2817 C C . GLN A 1 358 ? -22.581 6.095 18.420 1.00 94.38 358 GLN A C 1
ATOM 2819 O O . GLN A 1 358 ? -23.807 6.009 18.495 1.00 94.38 358 GLN A O 1
ATOM 2824 N N . LEU A 1 359 ? -21.945 5.952 17.253 1.00 95.31 359 LEU A N 1
ATOM 2825 C CA . LEU A 1 359 ? -22.631 5.653 15.989 1.00 95.31 359 LEU A CA 1
ATOM 2826 C C . LEU A 1 359 ? -23.208 4.231 15.915 1.00 95.31 359 LEU A C 1
ATOM 2828 O O . LEU A 1 359 ? -24.014 3.953 15.021 1.00 95.31 359 LEU A O 1
ATOM 2832 N N . ALA A 1 360 ? -22.799 3.341 16.818 1.00 95.94 360 ALA A N 1
ATOM 2833 C CA . ALA A 1 360 ? -23.249 1.957 16.911 1.00 95.94 360 ALA A CA 1
ATOM 2834 C C . ALA A 1 360 ? -24.232 1.711 18.073 1.00 95.94 360 ALA A C 1
ATOM 2836 O O . ALA A 1 360 ? -24.500 0.561 18.411 1.00 95.94 360 ALA A O 1
ATOM 2837 N N . LYS A 1 361 ? -24.803 2.777 18.646 1.00 95.44 361 LYS A N 1
ATOM 2838 C CA . LYS A 1 361 ? -25.864 2.708 19.657 1.00 95.44 361 LYS A CA 1
ATOM 2839 C C . LYS A 1 361 ? -27.078 1.888 19.187 1.00 95.44 361 LYS A C 1
ATOM 2841 O O . LYS A 1 361 ? -27.523 2.058 18.043 1.00 95.44 361 LYS A O 1
ATOM 2846 N N . VAL A 1 362 ? -27.604 1.055 20.090 1.00 90.50 362 VAL A N 1
ATOM 2847 C CA . VAL A 1 362 ? -28.850 0.272 19.943 1.00 90.50 362 VAL A CA 1
ATOM 2848 C C . VAL A 1 362 ? -30.054 1.026 20.494 1.00 90.50 362 VAL A C 1
ATOM 2850 O O . VAL A 1 362 ? -29.921 1.685 21.554 1.00 90.50 362 VAL A O 1
#